Protein AF-X0X398-F1 (afdb_monomer_lite)

Foldseek 3Di:
DDDQAAEEQAPLDALQGQDLVSLQVSQVVQCPDPDHLLRYAYAHALSQQCLNVPPVPDDPSPSCCQAVNNQCPNCVRNVHDQVPHPWRWDDGNQWIWTDDPQAIEIEHHFPLVDEPPRHADDPRDAREGEGAPVSVVVVLCVLVVRVRGAYAYRHAAFAAPFAQQRHQCSCVVVVLPVDDDPVCVVPSSRDHHSHHQYHPPPADPRHCVVLCSLLVVANSHAEYEYERSPDDDVDDDPNGHQWGCGSNYIYGYD

InterPro domains:
  IPR004843 Calcineurin-like, phosphoesterase domain [PF00149] (7-231)
  IPR029052 Metallo-dependent phosphatase-like [G3DSA:3.60.21.10] (1-253)
  IPR029052 Metallo-dependent phosphatase-like [SSF56300] (2-238)

pLDDT: mean 88.03, std 12.14, range [43.81, 98.81]

Radius of gyration: 17.42 Å; chains: 1; bounding box: 42×44×46 Å

Structure (mmCIF, N/CA/C/O backbone):
data_AF-X0X398-F1
#
_entry.id   AF-X0X398-F1
#
loop_
_atom_site.group_PDB
_atom_site.id
_atom_site.type_symbol
_atom_site.label_atom_id
_atom_site.label_alt_id
_atom_site.label_comp_id
_atom_site.label_asym_id
_atom_site.label_entity_id
_atom_site.label_seq_id
_atom_site.pdbx_PDB_ins_code
_atom_site.Cartn_x
_atom_site.Cartn_y
_atom_site.Cartn_z
_atom_site.occupancy
_atom_site.B_iso_or_equiv
_atom_site.auth_seq_id
_atom_site.auth_comp_id
_atom_site.auth_asym_id
_atom_site.auth_atom_id
_atom_site.pdbx_PDB_model_num
ATOM 1 N N . PHE A 1 1 ? 6.862 -23.932 2.756 1.00 78.25 1 PHE A N 1
ATOM 2 C CA . PHE A 1 1 ? 5.447 -23.689 3.099 1.00 78.25 1 PHE A CA 1
ATOM 3 C C . PHE A 1 1 ? 4.615 -23.748 1.827 1.00 78.25 1 PHE A C 1
ATOM 5 O O . PHE A 1 1 ? 5.127 -23.368 0.777 1.00 78.25 1 PHE A O 1
ATOM 12 N N . ASN A 1 2 ? 3.394 -24.278 1.893 1.00 89.88 2 ASN A N 1
ATOM 13 C CA . ASN A 1 2 ? 2.443 -24.167 0.787 1.00 89.88 2 ASN A CA 1
ATOM 14 C C . ASN A 1 2 ? 1.664 -22.858 0.960 1.00 89.88 2 ASN A C 1
ATOM 16 O O . ASN A 1 2 ? 1.262 -22.559 2.082 1.00 89.88 2 ASN A O 1
ATOM 20 N N . TYR A 1 3 ? 1.499 -22.090 -0.111 1.00 94.38 3 TYR A N 1
ATOM 21 C CA . TYR A 1 3 ? 0.764 -20.827 -0.112 1.00 94.38 3 TYR A CA 1
ATOM 22 C C . TYR A 1 3 ? 0.144 -20.582 -1.492 1.00 94.38 3 TYR A C 1
ATOM 24 O O . TYR A 1 3 ? 0.662 -21.075 -2.500 1.00 94.38 3 TYR A O 1
ATOM 32 N N . ASP A 1 4 ? -0.955 -19.828 -1.524 1.00 94.44 4 ASP A N 1
ATOM 33 C CA . ASP A 1 4 ? -1.691 -19.502 -2.754 1.00 94.44 4 ASP A CA 1
ATOM 34 C C . ASP A 1 4 ? -1.302 -18.136 -3.326 1.00 94.44 4 ASP A C 1
ATOM 36 O O . ASP A 1 4 ? -1.294 -17.961 -4.542 1.00 94.44 4 ASP A O 1
ATOM 40 N N . ILE A 1 5 ? -0.944 -17.191 -2.454 1.00 95.94 5 ILE A N 1
ATOM 41 C CA . ILE A 1 5 ? -0.406 -15.869 -2.789 1.00 95.94 5 ILE A CA 1
ATOM 42 C C . ILE A 1 5 ? 0.655 -15.469 -1.759 1.00 95.94 5 ILE A C 1
ATOM 44 O O . ILE A 1 5 ? 0.577 -15.861 -0.594 1.00 95.94 5 ILE A O 1
ATOM 48 N N . GLY A 1 6 ? 1.646 -14.700 -2.194 1.00 95.56 6 GLY A N 1
ATOM 49 C CA . GLY A 1 6 ? 2.592 -13.987 -1.345 1.00 95.56 6 GLY A CA 1
ATOM 50 C C . GLY A 1 6 ? 2.313 -12.489 -1.418 1.00 95.56 6 GLY A C 1
ATOM 51 O O . GLY A 1 6 ? 2.073 -11.958 -2.501 1.00 95.56 6 GLY A O 1
ATOM 52 N N . VAL A 1 7 ? 2.344 -11.809 -0.277 1.00 96.50 7 VAL A N 1
ATOM 53 C CA . VAL A 1 7 ? 2.249 -10.348 -0.199 1.00 96.50 7 VAL A CA 1
ATOM 54 C C . VAL A 1 7 ? 3.565 -9.831 0.353 1.00 96.50 7 VAL A C 1
ATOM 56 O O . VAL A 1 7 ? 4.032 -10.312 1.384 1.00 96.50 7 VAL A O 1
ATOM 59 N N . GLN A 1 8 ? 4.161 -8.875 -0.345 1.00 95.69 8 GLN A N 1
ATOM 60 C CA . GLN A 1 8 ? 5.338 -8.157 0.101 1.00 95.69 8 GLN A CA 1
ATOM 61 C C . GLN A 1 8 ? 4.947 -6.682 0.313 1.00 95.69 8 GLN A C 1
ATOM 63 O O . GLN A 1 8 ? 4.313 -6.072 -0.551 1.00 95.69 8 GLN A O 1
ATOM 68 N N . LEU A 1 9 ? 5.292 -6.142 1.487 1.00 95.69 9 LEU A N 1
ATOM 69 C CA . LEU A 1 9 ? 4.843 -4.842 1.985 1.00 95.69 9 LEU A CA 1
ATOM 70 C C . LEU A 1 9 ? 5.914 -3.739 1.957 1.00 95.69 9 LEU A C 1
ATOM 72 O O . LEU A 1 9 ? 5.991 -2.983 2.911 1.00 95.69 9 LEU A O 1
ATOM 76 N N . GLY A 1 10 ? 6.723 -3.636 0.909 1.00 92.56 10 GLY A N 1
ATOM 77 C CA . GLY A 1 10 ? 7.783 -2.639 0.740 1.00 92.56 10 GLY A CA 1
ATOM 78 C C . GLY A 1 10 ? 9.085 -2.949 1.481 1.00 92.56 10 GLY A C 1
ATOM 79 O O . GLY A 1 10 ? 9.203 -3.968 2.165 1.00 92.56 10 GLY A O 1
ATOM 80 N N . ASP A 1 11 ? 10.061 -2.060 1.315 1.00 90.25 11 ASP A N 1
ATOM 81 C CA . ASP A 1 11 ? 11.434 -2.170 1.818 1.00 90.25 11 ASP A CA 1
ATOM 82 C C . ASP A 1 11 ? 12.118 -3.469 1.361 1.00 90.25 11 ASP A C 1
ATOM 84 O O . ASP A 1 11 ? 12.665 -4.253 2.140 1.00 90.25 11 ASP A O 1
ATOM 88 N N . LEU A 1 12 ? 12.059 -3.712 0.048 1.00 90.00 12 LEU A N 1
ATOM 89 C CA . LEU A 1 12 ? 12.697 -4.856 -0.610 1.00 90.00 12 LEU A CA 1
ATOM 90 C C . LEU A 1 12 ? 14.213 -4.767 -0.547 1.00 90.00 12 LEU A C 1
ATOM 92 O O . LEU A 1 12 ? 14.905 -5.784 -0.437 1.00 90.00 12 LEU A O 1
ATOM 96 N N . LEU A 1 13 ? 14.711 -3.545 -0.693 1.00 85.62 13 LEU A N 1
ATOM 97 C CA . LEU A 1 13 ? 16.118 -3.205 -0.650 1.00 85.62 13 LEU A CA 1
ATOM 98 C C . LEU A 1 13 ? 16.387 -2.297 0.547 1.00 85.62 13 LEU A C 1
ATOM 100 O O . LEU A 1 13 ? 15.491 -1.638 1.064 1.00 85.62 13 LEU A O 1
ATOM 104 N N . ASP A 1 14 ? 17.641 -2.274 0.992 1.00 79.50 14 ASP A N 1
ATOM 105 C CA . ASP A 1 14 ? 18.096 -1.233 1.910 1.00 79.50 14 ASP A CA 1
ATOM 106 C C . ASP A 1 14 ? 18.391 0.044 1.111 1.00 79.50 14 ASP A C 1
ATOM 108 O O . ASP A 1 14 ? 18.791 -0.026 -0.059 1.00 79.50 14 ASP A O 1
ATOM 112 N N . TYR A 1 15 ? 18.229 1.202 1.747 1.00 68.12 15 TYR A N 1
ATOM 113 C CA . TYR A 1 15 ? 18.284 2.513 1.095 1.00 68.12 15 TYR A CA 1
ATOM 114 C C . TYR A 1 15 ? 19.626 2.783 0.399 1.00 68.12 15 TYR A C 1
ATOM 116 O O . TYR A 1 15 ? 19.687 3.624 -0.477 1.00 68.12 15 TYR A O 1
ATOM 124 N N . ASP A 1 16 ? 20.733 2.141 0.784 1.00 68.81 16 ASP A N 1
ATOM 125 C CA . ASP A 1 16 ? 22.060 2.285 0.162 1.00 68.81 16 ASP A CA 1
ATOM 126 C C . ASP A 1 16 ? 22.328 1.263 -0.956 1.00 68.81 16 ASP A C 1
ATOM 128 O O . ASP A 1 16 ? 23.375 1.302 -1.610 1.00 68.81 16 ASP A O 1
ATOM 132 N N . HIS A 1 17 ? 21.368 0.376 -1.221 1.00 73.62 17 HIS A N 1
ATOM 133 C CA . HIS A 1 17 ? 21.500 -0.744 -2.148 1.00 73.62 17 HIS A CA 1
ATOM 134 C C . HIS A 1 17 ? 20.513 -0.702 -3.315 1.00 73.62 17 HIS A C 1
ATOM 136 O O . HIS A 1 17 ? 20.451 -1.667 -4.079 1.00 73.62 17 HIS A O 1
ATOM 142 N N . GLU A 1 18 ? 19.806 0.408 -3.520 1.00 74.44 18 GLU A N 1
ATOM 143 C CA . GLU A 1 18 ? 18.843 0.612 -4.609 1.00 74.44 18 GLU A CA 1
ATOM 144 C C . GLU A 1 18 ? 19.518 0.717 -5.987 1.00 74.44 18 GLU A C 1
ATOM 146 O O . GLU A 1 18 ? 19.633 1.766 -6.618 1.00 74.44 18 GLU A O 1
ATOM 151 N N . THR A 1 19 ? 20.022 -0.416 -6.456 1.00 79.44 19 THR A N 1
ATOM 152 C CA . THR A 1 19 ? 20.714 -0.574 -7.730 1.00 79.44 19 THR A CA 1
ATOM 153 C C . THR A 1 19 ? 19.956 -1.561 -8.600 1.00 79.44 19 THR A C 1
ATOM 155 O O . THR A 1 19 ? 19.323 -2.493 -8.103 1.00 79.44 19 THR A O 1
ATOM 158 N N . ILE A 1 20 ? 20.095 -1.430 -9.921 1.00 83.31 20 ILE A N 1
ATOM 159 C CA . ILE A 1 20 ? 19.541 -2.398 -10.884 1.00 83.31 20 ILE A CA 1
ATOM 160 C C . ILE A 1 20 ? 19.918 -3.837 -10.496 1.00 83.31 20 ILE A C 1
ATOM 162 O O . ILE A 1 20 ? 19.072 -4.728 -10.482 1.00 83.31 20 ILE A O 1
ATOM 166 N N . ALA A 1 21 ? 21.185 -4.059 -10.134 1.00 87.00 21 ALA A N 1
ATOM 167 C CA . ALA A 1 21 ? 21.684 -5.374 -9.753 1.00 87.00 21 ALA A CA 1
ATOM 168 C C . ALA A 1 21 ? 21.026 -5.913 -8.471 1.00 87.00 21 ALA A C 1
ATOM 170 O O . ALA A 1 21 ? 20.818 -7.121 -8.360 1.00 87.00 21 ALA A O 1
ATOM 171 N N . ALA A 1 22 ? 20.701 -5.053 -7.505 1.00 88.62 22 ALA A N 1
ATOM 172 C CA . ALA A 1 22 ? 20.014 -5.458 -6.284 1.00 88.62 22 ALA A CA 1
ATOM 173 C C . ALA A 1 22 ? 18.546 -5.816 -6.548 1.00 88.62 22 ALA A C 1
ATOM 175 O O . ALA A 1 22 ? 18.119 -6.897 -6.146 1.00 88.62 22 ALA A O 1
ATOM 176 N N . PHE A 1 23 ? 17.816 -5.002 -7.320 1.00 87.56 23 PHE A N 1
ATOM 177 C CA . PHE A 1 23 ? 16.450 -5.336 -7.739 1.00 87.56 23 PHE A CA 1
ATOM 178 C C . PHE A 1 23 ? 16.400 -6.661 -8.516 1.00 87.56 23 PHE A C 1
ATOM 180 O O . PHE A 1 23 ? 15.575 -7.529 -8.236 1.00 87.56 23 PHE A O 1
ATOM 187 N N . GLN A 1 24 ? 17.335 -6.880 -9.446 1.00 87.31 24 GLN A N 1
ATOM 188 C CA . GLN A 1 24 ? 17.438 -8.145 -10.181 1.00 87.31 24 GLN A CA 1
ATOM 189 C C . GLN A 1 24 ? 17.746 -9.337 -9.265 1.00 87.31 24 GLN A C 1
ATOM 191 O O . GLN A 1 24 ? 17.189 -10.419 -9.459 1.00 87.31 24 GLN A O 1
ATOM 196 N N . LYS A 1 25 ? 18.610 -9.158 -8.255 1.00 90.88 25 LYS A N 1
ATOM 197 C CA . LYS A 1 25 ? 18.885 -10.192 -7.246 1.00 90.88 25 LYS A CA 1
ATOM 198 C C . LYS A 1 25 ? 17.642 -10.519 -6.426 1.00 90.88 25 LYS A C 1
ATOM 200 O O . LYS A 1 25 ? 17.377 -11.701 -6.226 1.00 90.88 25 LYS A O 1
ATOM 205 N N . TYR A 1 26 ? 16.879 -9.515 -6.003 1.00 91.69 26 TYR A N 1
ATOM 206 C CA . TYR A 1 26 ? 15.611 -9.722 -5.307 1.00 91.69 26 TYR A CA 1
ATOM 207 C C . TYR A 1 26 ? 14.633 -10.545 -6.163 1.00 91.69 26 TYR A C 1
ATOM 209 O O . TYR A 1 26 ? 14.160 -11.598 -5.738 1.00 91.69 26 TYR A O 1
ATOM 217 N N . VAL A 1 27 ? 14.412 -10.157 -7.424 1.00 89.75 27 VAL A N 1
ATOM 218 C CA . VAL A 1 27 ? 13.531 -10.914 -8.336 1.00 89.75 27 VAL A CA 1
ATOM 219 C C . VAL A 1 27 ? 14.039 -12.343 -8.554 1.00 89.75 27 VAL A C 1
ATOM 221 O O . VAL A 1 27 ? 13.249 -13.285 -8.633 1.00 89.75 27 VAL A O 1
ATOM 224 N N . ALA A 1 28 ? 15.358 -12.541 -8.623 1.00 89.06 28 ALA A N 1
ATOM 225 C CA . ALA A 1 28 ? 15.941 -13.875 -8.715 1.00 89.06 28 ALA A CA 1
ATOM 226 C C . ALA A 1 28 ? 15.676 -14.719 -7.455 1.00 89.06 28 ALA A C 1
ATOM 228 O O . ALA A 1 28 ? 15.440 -15.918 -7.588 1.00 89.06 28 ALA A O 1
ATOM 229 N N . GLN A 1 29 ? 15.669 -14.114 -6.261 1.00 90.81 29 GLN A N 1
ATOM 230 C CA . GLN A 1 29 ? 15.329 -14.792 -5.003 1.00 90.81 29 GLN A CA 1
ATOM 231 C C . GLN A 1 29 ? 13.882 -15.293 -4.993 1.00 90.81 29 GLN A C 1
ATOM 233 O O . GLN A 1 29 ? 13.638 -16.406 -4.528 1.00 90.81 29 GLN A O 1
ATOM 238 N N . LEU A 1 30 ? 12.938 -14.547 -5.579 1.00 89.69 30 LEU A N 1
ATOM 239 C CA . LEU A 1 30 ? 11.542 -14.992 -5.688 1.00 89.69 30 LEU A CA 1
ATOM 240 C C . LEU A 1 30 ? 11.400 -16.312 -6.460 1.00 89.69 30 LEU A C 1
ATOM 242 O O . LEU A 1 30 ? 10.541 -17.124 -6.125 1.00 89.69 30 LEU A O 1
ATOM 246 N N . ASN A 1 31 ? 12.278 -16.583 -7.432 1.00 85.56 31 ASN A N 1
ATOM 247 C CA . ASN A 1 31 ? 12.262 -17.843 -8.187 1.00 85.56 31 ASN A CA 1
ATOM 248 C C . ASN A 1 31 ? 12.702 -19.067 -7.361 1.00 85.56 31 ASN A C 1
ATOM 250 O O . ASN A 1 31 ? 12.512 -20.193 -7.815 1.00 85.56 31 ASN A O 1
ATOM 254 N N . TYR A 1 32 ? 13.290 -18.870 -6.176 1.00 89.44 32 TYR A N 1
ATOM 255 C CA . TYR A 1 32 ? 13.601 -19.956 -5.236 1.00 89.44 32 TYR A CA 1
ATOM 256 C C . TYR A 1 32 ? 12.444 -20.268 -4.286 1.00 89.44 32 TYR A C 1
ATOM 258 O O . TYR A 1 32 ? 12.529 -21.211 -3.495 1.00 89.44 32 TYR A O 1
ATOM 266 N N . SER A 1 33 ? 11.366 -19.485 -4.333 1.00 89.38 33 SER A N 1
ATOM 267 C CA . SER A 1 33 ? 10.162 -19.815 -3.593 1.00 89.38 33 SER A CA 1
ATOM 268 C C . SER A 1 33 ? 9.501 -21.081 -4.154 1.00 89.38 33 SER A C 1
ATOM 270 O O . SER A 1 33 ? 9.766 -21.511 -5.275 1.00 89.38 33 SER A O 1
ATOM 272 N N . SER A 1 34 ? 8.616 -21.707 -3.373 1.00 90.88 34 SER A N 1
ATOM 273 C CA . SER A 1 34 ? 7.861 -22.889 -3.824 1.00 90.88 34 SER A CA 1
ATOM 274 C C . SER A 1 34 ? 6.872 -22.585 -4.958 1.00 90.88 34 SER A C 1
ATOM 276 O O . SER A 1 34 ? 6.350 -23.514 -5.577 1.00 90.88 34 SER A O 1
ATOM 278 N N . LYS A 1 35 ? 6.615 -21.301 -5.227 1.00 92.19 35 LYS A N 1
ATOM 279 C CA . LYS A 1 35 ? 5.881 -20.778 -6.381 1.00 92.19 35 LYS A CA 1
ATOM 280 C C . LYS A 1 35 ? 6.762 -19.781 -7.129 1.00 92.19 35 LYS A C 1
ATOM 282 O O . LYS A 1 35 ? 7.749 -19.294 -6.587 1.00 92.19 35 LYS A O 1
ATOM 287 N N . ASP A 1 36 ? 6.391 -19.462 -8.362 1.00 90.88 36 ASP A N 1
ATOM 288 C CA . ASP A 1 36 ? 7.110 -18.461 -9.146 1.00 90.88 36 ASP A CA 1
ATOM 289 C C . ASP A 1 36 ? 6.780 -17.015 -8.711 1.00 90.88 36 ASP A C 1
ATOM 291 O O . ASP A 1 36 ? 5.842 -16.757 -7.953 1.00 90.88 36 ASP A O 1
ATOM 295 N N . LYS A 1 37 ? 7.553 -16.050 -9.220 1.00 93.25 37 LYS A N 1
ATOM 296 C CA . LYS A 1 37 ? 7.429 -14.615 -8.906 1.00 93.25 37 LYS A CA 1
ATOM 297 C C . LYS A 1 37 ? 6.049 -13.986 -9.179 1.00 93.25 37 LYS A C 1
ATOM 299 O O . LYS A 1 37 ? 5.730 -12.976 -8.564 1.00 93.25 37 LYS A O 1
ATOM 304 N N . HIS A 1 38 ? 5.205 -14.559 -10.040 1.00 96.00 38 HIS A N 1
ATOM 305 C CA . HIS A 1 38 ? 3.854 -14.043 -10.315 1.00 96.00 38 HIS A CA 1
ATOM 306 C C . HIS A 1 38 ? 2.876 -14.287 -9.159 1.00 96.00 38 HIS A C 1
ATOM 308 O O . HIS A 1 38 ? 1.830 -13.641 -9.098 1.00 96.00 38 HIS A O 1
ATOM 314 N N . TYR A 1 39 ? 3.216 -15.179 -8.226 1.00 96.06 39 TYR A N 1
ATOM 315 C CA . TYR A 1 39 ? 2.436 -15.419 -7.011 1.00 96.06 39 TYR A CA 1
ATOM 316 C C . TYR A 1 39 ? 2.679 -14.351 -5.937 1.00 96.06 39 TYR A C 1
ATOM 318 O O . TYR A 1 39 ? 1.974 -14.350 -4.933 1.00 96.06 39 TYR A O 1
ATOM 326 N N . TRP A 1 40 ? 3.648 -13.452 -6.140 1.00 96.38 40 TRP A N 1
ATOM 327 C CA . TRP A 1 40 ? 4.002 -12.385 -5.208 1.00 96.38 40 TRP A CA 1
ATOM 328 C C . TRP A 1 40 ? 3.435 -11.037 -5.666 1.00 96.38 40 TRP A C 1
ATOM 330 O O . TRP A 1 40 ? 3.658 -10.596 -6.800 1.00 96.38 40 TRP A O 1
ATOM 340 N N . TYR A 1 41 ? 2.703 -10.375 -4.777 1.00 97.56 41 TYR A N 1
ATOM 341 C CA . TYR A 1 41 ? 2.095 -9.058 -4.963 1.00 97.56 41 TYR A CA 1
ATOM 342 C C . TYR A 1 41 ? 2.801 -8.061 -4.046 1.00 97.56 41 TYR A C 1
ATOM 344 O O . TYR A 1 41 ? 3.048 -8.373 -2.885 1.00 97.56 41 TYR A O 1
ATOM 352 N N . HIS A 1 42 ? 3.147 -6.888 -4.571 1.00 96.25 42 HIS A N 1
ATOM 353 C CA . HIS A 1 42 ? 4.065 -5.949 -3.923 1.00 96.25 42 HIS A CA 1
ATOM 354 C C . HIS A 1 42 ? 3.428 -4.562 -3.776 1.00 96.25 42 HIS A C 1
ATOM 356 O O . HIS A 1 42 ? 2.747 -4.104 -4.700 1.00 96.25 42 HIS A O 1
ATOM 362 N N . VAL A 1 43 ? 3.686 -3.887 -2.659 1.00 94.31 43 VAL A N 1
ATOM 363 C CA . VAL A 1 43 ? 3.662 -2.415 -2.550 1.00 94.31 43 VAL A CA 1
ATOM 364 C C . VAL A 1 43 ? 5.099 -1.918 -2.412 1.00 94.31 43 VAL A C 1
ATOM 366 O O . VAL A 1 43 ? 5.937 -2.642 -1.881 1.00 94.31 43 VAL A O 1
ATOM 369 N N . GLY A 1 44 ? 5.391 -0.721 -2.921 1.00 88.81 44 GLY A N 1
ATOM 370 C CA . GLY A 1 44 ? 6.702 -0.098 -2.715 1.00 88.81 44 GLY A CA 1
ATOM 371 C C . GLY A 1 44 ? 6.805 0.492 -1.310 1.00 88.81 44 GLY A C 1
ATOM 372 O O . GLY A 1 44 ? 5.811 1.019 -0.805 1.00 88.81 44 GLY A O 1
ATOM 373 N N . GLY A 1 45 ? 7.979 0.381 -0.688 1.00 88.00 45 GLY A N 1
ATOM 374 C CA . GLY A 1 45 ? 8.316 1.082 0.551 1.00 88.00 45 GLY A CA 1
ATOM 375 C C . GLY A 1 45 ? 9.297 2.226 0.333 1.00 88.00 45 GLY A C 1
ATOM 376 O O . GLY A 1 45 ? 9.800 2.422 -0.774 1.00 88.00 45 GLY A O 1
ATOM 377 N N . ASN A 1 46 ? 9.601 2.982 1.389 1.00 83.12 46 ASN A N 1
ATOM 378 C CA . ASN A 1 46 ? 10.482 4.151 1.284 1.00 83.12 46 ASN A CA 1
ATOM 379 C C . ASN A 1 46 ? 11.893 3.810 0.781 1.00 83.12 46 ASN A C 1
ATOM 381 O O . ASN A 1 46 ? 12.528 4.670 0.162 1.00 83.12 46 ASN A O 1
ATOM 385 N N . ASN A 1 47 ? 12.375 2.585 1.021 1.00 83.44 47 ASN A N 1
ATOM 386 C CA . ASN A 1 47 ? 13.679 2.115 0.540 1.00 83.44 47 ASN A CA 1
ATOM 387 C C . ASN A 1 47 ? 13.635 1.509 -0.873 1.00 83.44 47 ASN A C 1
ATOM 389 O O . ASN A 1 47 ? 14.630 0.966 -1.344 1.00 83.44 47 ASN A O 1
ATOM 393 N N . ASP A 1 48 ? 12.492 1.570 -1.556 1.00 83.25 48 ASP A N 1
ATOM 394 C CA . ASP A 1 48 ? 12.349 1.057 -2.919 1.00 83.25 48 ASP A CA 1
ATOM 395 C C . ASP A 1 48 ? 12.256 2.179 -3.963 1.00 83.25 48 ASP A C 1
ATOM 397 O O . ASP A 1 48 ? 12.119 1.899 -5.152 1.00 83.25 48 ASP A O 1
ATOM 401 N N . GLU A 1 49 ? 12.303 3.450 -3.543 1.00 74.50 49 GLU A N 1
ATOM 402 C CA . GLU A 1 49 ? 11.890 4.594 -4.368 1.00 74.50 49 GLU A CA 1
ATOM 403 C C . GLU A 1 49 ? 13.037 5.415 -4.996 1.00 74.50 49 GLU A C 1
ATOM 405 O O . GLU A 1 49 ? 12.955 6.633 -5.157 1.00 74.50 49 GLU A O 1
ATOM 410 N N . ASN A 1 50 ? 14.165 4.787 -5.312 1.00 66.94 50 ASN A N 1
ATOM 411 C CA . ASN A 1 50 ? 15.407 5.353 -5.878 1.00 66.94 50 ASN A CA 1
ATOM 412 C C . ASN A 1 50 ? 16.179 6.339 -4.979 1.00 66.94 50 ASN A C 1
ATOM 414 O O . ASN A 1 50 ? 16.516 7.438 -5.422 1.00 66.94 50 ASN A O 1
ATOM 418 N N . SER A 1 51 ? 16.448 6.005 -3.712 1.00 56.28 51 SER A N 1
ATOM 419 C CA . SER A 1 51 ? 17.090 6.895 -2.725 1.00 56.28 51 SER A CA 1
ATOM 420 C C . SER A 1 51 ? 18.586 7.109 -2.943 1.00 56.28 51 SER A C 1
ATOM 422 O O . SER A 1 51 ? 19.067 8.227 -2.745 1.00 56.28 51 SER A O 1
ATOM 424 N N . VAL A 1 52 ? 19.313 6.104 -3.444 1.00 50.25 52 VAL A N 1
ATOM 425 C CA . VAL A 1 52 ? 20.751 6.226 -3.772 1.00 50.25 52 VAL A CA 1
ATOM 426 C C . VAL A 1 52 ? 20.989 7.019 -5.047 1.00 50.25 52 VAL A C 1
ATOM 428 O O . VAL A 1 52 ? 21.967 7.754 -5.159 1.00 50.25 52 VAL A O 1
ATOM 431 N N . LEU A 1 53 ? 20.107 6.858 -6.032 1.00 50.44 53 LEU A N 1
ATOM 432 C CA . LEU A 1 53 ? 20.308 7.352 -7.393 1.00 50.44 53 LEU A CA 1
ATOM 433 C C . LEU A 1 53 ? 19.884 8.812 -7.550 1.00 50.44 53 LEU A C 1
ATOM 435 O O . LEU A 1 53 ? 19.589 9.214 -8.663 1.00 50.44 53 LEU A O 1
ATOM 439 N N . ASN A 1 54 ? 19.846 9.574 -6.450 1.00 49.31 54 ASN A N 1
ATOM 440 C CA . ASN A 1 54 ? 19.372 10.953 -6.310 1.00 49.31 54 ASN A CA 1
ATOM 441 C C . ASN A 1 54 ? 20.170 11.956 -7.175 1.00 49.31 54 ASN A C 1
ATOM 443 O O . ASN A 1 54 ? 20.858 12.849 -6.684 1.00 49.31 54 ASN A O 1
ATOM 447 N N . ASP A 1 55 ? 20.076 11.788 -8.488 1.00 50.34 55 ASP A N 1
ATOM 448 C CA . ASP A 1 55 ? 20.554 12.658 -9.553 1.00 50.34 55 ASP A CA 1
ATOM 449 C C . ASP A 1 55 ? 19.571 13.812 -9.820 1.00 50.34 55 ASP A C 1
ATOM 451 O O . ASP A 1 55 ? 19.830 14.671 -10.662 1.00 50.34 55 ASP A O 1
ATOM 455 N N . GLY A 1 56 ? 18.459 13.854 -9.075 1.00 47.94 56 GLY A N 1
ATOM 456 C CA . GLY A 1 56 ? 17.389 14.835 -9.213 1.00 47.94 56 GLY A CA 1
ATOM 457 C C . GLY A 1 56 ? 16.431 14.561 -10.376 1.00 47.94 56 GLY A C 1
ATOM 458 O O . GLY A 1 56 ? 15.672 15.463 -10.727 1.00 47.94 56 GLY A O 1
ATOM 459 N N . VAL A 1 57 ? 16.463 13.367 -10.989 1.00 43.81 57 VAL A N 1
ATOM 460 C CA . VAL A 1 57 ? 15.759 13.085 -12.257 1.00 43.81 57 VAL A CA 1
ATOM 461 C C . VAL A 1 57 ? 14.627 12.055 -12.124 1.00 43.81 57 VAL A C 1
ATOM 463 O O . VAL A 1 57 ? 13.636 12.163 -12.846 1.00 43.81 57 VAL A O 1
ATOM 466 N N . SER A 1 58 ? 14.699 11.091 -11.200 1.00 50.25 58 SER A N 1
ATOM 467 C CA . SER A 1 58 ? 13.678 10.029 -11.085 1.00 50.25 58 SER A CA 1
ATOM 468 C C . SER A 1 58 ? 12.434 10.464 -10.291 1.00 50.25 58 SER A C 1
ATOM 470 O O . SER A 1 58 ? 12.225 10.032 -9.158 1.00 50.25 58 SER A O 1
ATOM 472 N N . ILE A 1 59 ? 11.570 11.267 -10.907 1.00 57.84 59 ILE A N 1
ATOM 473 C CA . ILE A 1 59 ? 10.152 11.364 -10.518 1.00 57.84 59 ILE A CA 1
ATOM 474 C C . ILE A 1 59 ? 9.460 10.069 -10.993 1.00 57.84 59 ILE A C 1
ATOM 476 O O . ILE A 1 59 ? 9.808 9.589 -12.070 1.00 57.84 59 ILE A O 1
ATOM 480 N N . ASP A 1 60 ? 8.488 9.523 -10.243 1.00 73.44 60 ASP A N 1
ATOM 481 C CA . ASP A 1 60 ? 7.607 8.404 -10.672 1.00 73.44 60 ASP A CA 1
ATOM 482 C C . ASP A 1 60 ? 8.161 6.976 -10.445 1.00 73.44 60 ASP A C 1
ATOM 484 O O . ASP A 1 60 ? 7.774 6.026 -11.132 1.00 73.44 60 ASP A O 1
ATOM 488 N N . ASN A 1 61 ? 9.079 6.830 -9.478 1.00 80.81 61 ASN A N 1
ATOM 489 C CA . ASN A 1 61 ? 9.634 5.559 -8.987 1.00 80.81 61 ASN A CA 1
ATOM 490 C C . ASN A 1 61 ? 10.021 4.540 -10.098 1.00 80.81 61 ASN A C 1
ATOM 492 O O . ASN A 1 61 ? 9.627 3.368 -10.107 1.00 80.81 61 ASN A O 1
ATOM 496 N N . GLU A 1 62 ? 10.789 5.008 -11.087 1.00 81.12 62 GLU A N 1
ATOM 497 C CA . GLU A 1 62 ? 10.988 4.308 -12.361 1.00 81.12 62 GLU A CA 1
ATOM 498 C C . GLU A 1 62 ? 11.649 2.922 -12.225 1.00 81.12 62 GLU A C 1
ATOM 500 O O . GLU A 1 62 ? 11.206 1.966 -12.864 1.00 81.12 62 GLU A O 1
ATOM 505 N N . TYR A 1 63 ? 12.704 2.768 -11.416 1.00 83.69 63 TYR A N 1
ATOM 506 C CA . TYR A 1 63 ? 13.388 1.473 -11.295 1.00 83.69 63 TYR A CA 1
ATOM 507 C C . TYR A 1 63 ? 12.521 0.416 -10.611 1.00 83.69 63 TYR A C 1
ATOM 509 O O . TYR A 1 63 ? 12.455 -0.708 -11.111 1.00 83.69 63 TYR A O 1
ATOM 517 N N . TYR A 1 64 ? 11.818 0.758 -9.527 1.00 88.00 64 TYR A N 1
ATOM 518 C CA . TYR A 1 64 ? 10.870 -0.158 -8.895 1.00 88.00 64 TYR A CA 1
ATOM 519 C C . TYR A 1 64 ? 9.839 -0.652 -9.912 1.00 88.00 64 TYR A C 1
ATOM 521 O O . TYR A 1 64 ? 9.655 -1.857 -10.090 1.00 88.00 64 TYR A O 1
ATOM 529 N N . ARG A 1 65 ? 9.250 0.267 -10.685 1.00 91.00 65 ARG A N 1
ATOM 530 C CA . ARG A 1 65 ? 8.309 -0.085 -11.755 1.00 91.00 65 ARG A CA 1
ATOM 531 C C . ARG A 1 65 ? 8.933 -0.951 -12.841 1.00 91.00 65 ARG A C 1
ATOM 533 O O . ARG A 1 65 ? 8.291 -1.884 -13.296 1.00 91.00 65 ARG A O 1
ATOM 540 N N . LYS A 1 66 ? 10.171 -0.686 -13.256 1.00 90.44 66 LYS A N 1
ATOM 541 C CA . LYS A 1 66 ? 10.830 -1.456 -14.323 1.00 90.44 66 LYS A CA 1
ATOM 542 C C . LYS A 1 66 ? 11.251 -2.857 -13.901 1.00 90.44 66 LYS A C 1
ATOM 544 O O . LYS A 1 66 ? 11.205 -3.770 -14.724 1.00 90.44 66 LYS A O 1
ATOM 549 N N . TYR A 1 67 ? 11.734 -3.017 -12.671 1.00 90.81 67 TYR A N 1
ATOM 550 C CA . TYR A 1 67 ? 12.393 -4.250 -12.239 1.00 90.81 67 TYR A CA 1
ATOM 551 C C . TYR A 1 67 ? 11.529 -5.102 -11.309 1.00 90.81 67 TYR A C 1
ATOM 553 O O . TYR A 1 67 ? 11.505 -6.317 -11.494 1.00 90.81 67 TYR A O 1
ATOM 561 N N . ILE A 1 68 ? 10.808 -4.498 -10.359 1.00 93.06 68 ILE A N 1
ATOM 562 C CA . ILE A 1 68 ? 9.833 -5.210 -9.512 1.00 93.06 68 ILE A CA 1
ATOM 563 C C . ILE A 1 68 ? 8.497 -5.334 -10.228 1.00 93.06 68 ILE A C 1
ATOM 565 O O . ILE A 1 68 ? 7.901 -6.408 -10.229 1.00 93.06 68 ILE A O 1
ATOM 569 N N . ASP A 1 69 ? 8.073 -4.250 -10.879 1.00 94.25 69 ASP A N 1
ATOM 570 C CA . ASP A 1 69 ? 6.964 -4.231 -11.827 1.00 94.25 69 ASP A CA 1
ATOM 571 C C . ASP A 1 69 ? 5.670 -4.870 -11.294 1.00 94.25 69 ASP A C 1
ATOM 573 O O . ASP A 1 69 ? 5.165 -5.852 -11.850 1.00 94.25 69 ASP A O 1
ATOM 577 N N . PRO A 1 70 ? 5.100 -4.341 -10.194 1.00 94.88 70 PRO A N 1
ATOM 578 C CA . PRO A 1 70 ? 3.938 -4.953 -9.552 1.00 94.88 70 PRO A CA 1
ATOM 579 C C . PRO A 1 70 ? 2.743 -5.105 -10.508 1.00 94.88 70 PRO A C 1
ATOM 581 O O . PRO A 1 70 ? 2.001 -6.086 -10.407 1.00 94.88 70 PRO A O 1
ATOM 584 N N . ALA A 1 71 ? 2.596 -4.184 -11.467 1.00 95.19 71 ALA A N 1
ATOM 585 C CA . ALA A 1 71 ? 1.505 -4.171 -12.436 1.00 95.19 71 ALA A CA 1
ATOM 586 C C . ALA A 1 71 ? 1.797 -4.934 -13.746 1.00 95.19 71 ALA A C 1
ATOM 588 O O . ALA A 1 71 ? 0.860 -5.207 -14.496 1.00 95.19 71 ALA A O 1
ATOM 589 N N . GLY A 1 72 ? 3.051 -5.306 -14.027 1.00 95.19 72 GLY A N 1
ATOM 590 C CA . GLY A 1 72 ? 3.437 -5.894 -15.315 1.00 95.19 72 GLY A CA 1
ATOM 591 C C . GLY A 1 72 ? 3.488 -4.877 -16.466 1.00 95.19 72 GLY A C 1
ATOM 592 O O . GLY A 1 72 ? 3.215 -5.230 -17.608 1.00 95.19 72 GLY A O 1
ATOM 593 N N . GLU A 1 73 ? 3.780 -3.607 -16.178 1.00 94.88 73 GLU A N 1
ATOM 594 C CA . GLU A 1 73 ? 3.961 -2.534 -17.165 1.00 94.88 73 GLU A CA 1
ATOM 595 C C . GLU A 1 73 ? 5.243 -2.733 -17.996 1.00 94.88 73 GLU A C 1
ATOM 597 O O . GLU A 1 73 ? 5.293 -2.385 -19.177 1.00 94.88 73 GLU A O 1
ATOM 602 N N . PHE A 1 74 ? 6.270 -3.349 -17.404 1.00 95.19 74 PHE A N 1
ATOM 603 C CA . PHE A 1 74 ? 7.597 -3.537 -17.989 1.00 95.19 74 PHE A CA 1
ATOM 604 C C . PHE A 1 74 ? 7.967 -5.022 -18.114 1.00 95.19 74 PHE A C 1
ATOM 606 O O . PHE A 1 74 ? 9.128 -5.397 -17.930 1.00 95.19 74 PHE A O 1
ATOM 613 N N . THR A 1 75 ? 7.010 -5.875 -18.502 1.00 95.56 75 THR A N 1
ATOM 614 C CA . THR A 1 75 ? 7.174 -7.341 -18.590 1.00 95.56 75 THR A CA 1
ATOM 615 C C . THR A 1 75 ? 8.435 -7.788 -19.335 1.00 95.56 75 THR A C 1
ATOM 617 O O . THR A 1 75 ? 9.047 -8.783 -18.959 1.00 95.56 75 THR A O 1
ATOM 620 N N . ALA A 1 76 ? 8.867 -7.078 -20.382 1.00 95.06 76 ALA A N 1
ATOM 621 C CA . ALA A 1 76 ? 10.081 -7.433 -21.126 1.00 95.06 76 ALA A CA 1
ATOM 622 C C . ALA A 1 76 ? 11.374 -7.316 -20.289 1.00 95.06 76 ALA A C 1
ATOM 624 O O . ALA A 1 76 ? 12.361 -7.982 -20.598 1.00 95.06 76 ALA A O 1
ATOM 625 N N . ILE A 1 77 ? 11.366 -6.480 -19.246 1.00 92.25 77 ILE A N 1
ATOM 626 C CA . ILE A 1 77 ? 12.493 -6.223 -18.341 1.00 92.25 77 ILE A CA 1
ATOM 627 C C . ILE A 1 77 ? 12.340 -7.050 -17.059 1.00 92.25 77 ILE A C 1
ATOM 629 O O . ILE A 1 77 ? 13.238 -7.815 -16.708 1.00 92.25 77 ILE A O 1
ATOM 633 N N . SER A 1 78 ? 11.202 -6.925 -16.372 1.00 92.81 78 SER A N 1
ATOM 634 C CA . SER A 1 78 ? 10.922 -7.591 -15.089 1.00 92.81 78 SER A CA 1
ATOM 635 C C . SER A 1 78 ? 10.640 -9.093 -15.247 1.00 92.81 78 SER A C 1
ATOM 637 O O . SER A 1 78 ? 10.861 -9.917 -14.349 1.00 92.81 78 SER A O 1
ATOM 639 N N . GLY A 1 79 ? 10.109 -9.478 -16.409 1.00 93.44 79 GLY A N 1
ATOM 640 C CA . GLY A 1 79 ? 9.500 -10.779 -16.650 1.00 93.44 79 GLY A CA 1
ATOM 641 C C . GLY A 1 79 ? 8.231 -11.029 -15.831 1.00 93.44 79 GLY A C 1
ATOM 642 O O . GLY A 1 79 ? 7.857 -12.195 -15.718 1.00 93.44 79 GLY A O 1
ATOM 643 N N . ILE A 1 80 ? 7.627 -10.000 -15.224 1.00 94.88 80 ILE A N 1
ATOM 644 C CA . ILE A 1 80 ? 6.319 -10.074 -14.567 1.00 94.88 80 ILE A CA 1
ATOM 645 C C . ILE A 1 80 ? 5.236 -9.882 -15.622 1.00 94.88 80 ILE A C 1
ATOM 647 O O . ILE A 1 80 ? 5.107 -8.823 -16.229 1.00 94.88 80 ILE A O 1
ATOM 651 N N . ASP A 1 81 ? 4.458 -10.932 -15.840 1.00 96.12 81 ASP A N 1
ATOM 652 C CA . ASP A 1 81 ? 3.323 -10.958 -16.753 1.00 96.12 81 ASP A CA 1
ATOM 653 C C . ASP A 1 81 ? 2.032 -11.111 -15.945 1.00 96.12 81 ASP A C 1
ATOM 655 O O . ASP A 1 81 ? 1.772 -12.157 -15.343 1.00 96.12 81 ASP A O 1
ATOM 659 N N . ASN A 1 82 ? 1.207 -10.063 -15.930 1.00 97.50 82 ASN A N 1
ATOM 660 C CA . ASN A 1 82 ? -0.030 -10.048 -15.153 1.00 97.50 82 ASN A CA 1
ATOM 661 C C . ASN A 1 82 ? -0.985 -11.201 -15.529 1.00 97.50 82 ASN A C 1
ATOM 663 O O . ASN A 1 82 ? -1.727 -11.692 -14.682 1.00 97.50 82 ASN A O 1
ATOM 667 N N . THR A 1 83 ? -0.928 -11.693 -16.773 1.00 96.56 83 THR A N 1
ATOM 668 C CA . THR A 1 83 ? -1.777 -12.801 -17.242 1.00 96.56 83 THR A CA 1
ATOM 669 C C . THR A 1 83 ? -1.372 -14.163 -16.675 1.00 96.56 83 THR A C 1
ATOM 671 O O . THR A 1 83 ? -2.159 -15.106 -16.725 1.00 96.56 83 THR A O 1
ATOM 674 N N . LYS A 1 84 ? -0.162 -14.272 -16.110 1.00 96.56 84 LYS A N 1
ATOM 675 C CA . LYS A 1 84 ? 0.360 -15.492 -15.475 1.00 96.56 84 LYS A CA 1
ATOM 676 C C . LYS A 1 84 ? 0.142 -15.529 -13.967 1.00 96.56 84 LYS A C 1
ATOM 678 O O . LYS A 1 84 ? 0.444 -16.543 -13.340 1.00 96.56 84 LYS A O 1
ATOM 683 N N . ARG A 1 85 ? -0.356 -14.442 -13.372 1.00 97.31 85 ARG A N 1
ATOM 684 C CA . ARG A 1 85 ? -0.681 -14.412 -11.944 1.00 97.31 85 ARG A CA 1
ATOM 685 C C . ARG A 1 85 ? -1.841 -15.366 -11.651 1.00 97.31 85 ARG A C 1
ATOM 687 O O . ARG A 1 85 ? -2.762 -15.449 -12.464 1.00 97.31 85 ARG A O 1
ATOM 694 N N . PRO A 1 86 ? -1.855 -16.034 -10.481 1.00 96.81 86 PRO A N 1
ATOM 695 C CA . PRO A 1 86 ? -3.016 -16.822 -10.065 1.00 96.81 86 PRO A CA 1
ATOM 696 C C . PRO A 1 86 ? -4.285 -15.956 -9.997 1.00 96.81 86 PRO A C 1
ATOM 698 O O . PRO A 1 86 ? -5.362 -16.412 -10.372 1.00 96.81 86 PRO A O 1
ATOM 701 N N . TYR A 1 87 ? -4.130 -14.689 -9.598 1.00 98.12 87 TYR A N 1
ATOM 702 C CA . TYR A 1 87 ? -5.174 -13.668 -9.636 1.00 98.12 87 TYR A CA 1
ATOM 703 C C . TYR A 1 87 ? -4.625 -12.412 -10.331 1.00 98.12 87 TYR A C 1
ATOM 705 O O . TYR A 1 87 ? -3.826 -11.686 -9.728 1.00 98.12 87 TYR A O 1
ATOM 713 N N . PRO A 1 88 ? -4.979 -12.161 -11.603 1.00 98.19 88 PRO A N 1
ATOM 714 C CA . PRO A 1 88 ? -4.547 -10.964 -12.316 1.00 98.19 88 PRO A CA 1
ATOM 715 C C . PRO A 1 88 ? -5.005 -9.681 -11.617 1.00 98.19 88 PRO A C 1
ATOM 717 O O . PRO A 1 88 ? -6.120 -9.605 -11.097 1.00 98.19 88 PRO A O 1
ATOM 720 N N . ILE A 1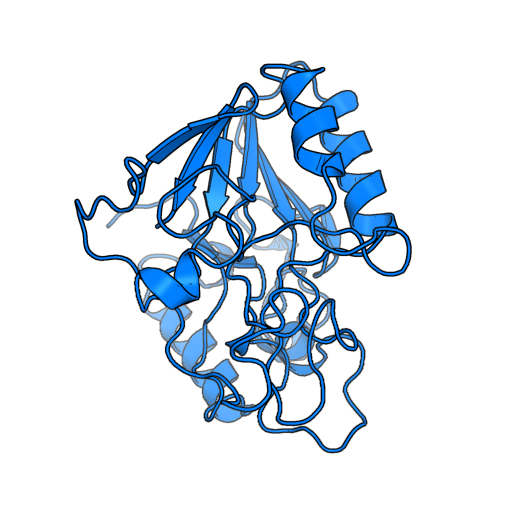 89 ? -4.148 -8.665 -11.629 1.00 98.56 89 ILE A N 1
ATOM 721 C CA . ILE A 1 89 ? -4.428 -7.366 -11.016 1.00 98.56 89 ILE A CA 1
ATOM 722 C C . ILE A 1 89 ? -5.132 -6.421 -11.991 1.00 98.56 89 ILE A C 1
ATOM 724 O O . ILE A 1 89 ? -4.975 -6.528 -13.209 1.00 98.56 89 ILE A O 1
ATOM 728 N N . THR A 1 90 ? -5.864 -5.454 -11.445 1.00 98.62 90 THR A N 1
ATOM 729 C CA . THR A 1 90 ? -6.395 -4.289 -12.162 1.00 98.62 90 THR A CA 1
ATOM 730 C C . THR A 1 90 ? -5.909 -3.014 -11.484 1.00 98.62 90 THR A C 1
ATOM 732 O O . THR A 1 90 ? -6.194 -2.796 -10.306 1.00 98.62 90 THR A O 1
ATOM 735 N N . GLY A 1 91 ? -5.204 -2.157 -12.223 1.00 97.75 91 GLY A N 1
ATOM 736 C CA . GLY A 1 91 ? -4.694 -0.885 -11.715 1.00 97.75 91 GLY A CA 1
ATOM 737 C C . GLY A 1 91 ? -3.312 -0.541 -12.261 1.00 97.75 91 GLY A C 1
ATOM 738 O O . GLY A 1 91 ? -2.949 -0.959 -13.357 1.00 97.75 91 GLY A O 1
ATOM 739 N N . THR A 1 92 ? -2.567 0.236 -11.484 1.00 96.06 92 THR A N 1
ATOM 740 C CA . THR A 1 92 ? -1.201 0.696 -11.760 1.00 96.06 92 THR A CA 1
ATOM 741 C C . THR A 1 92 ? -0.278 0.321 -10.598 1.00 96.06 92 THR A C 1
ATOM 743 O O . THR A 1 92 ? -0.722 -0.257 -9.608 1.00 96.06 92 THR A O 1
ATOM 746 N N . TYR A 1 93 ? 1.010 0.661 -10.682 1.00 93.06 93 TYR A N 1
ATOM 747 C CA . TYR A 1 93 ? 1.949 0.421 -9.582 1.00 93.06 93 TYR A CA 1
ATOM 748 C C . TYR A 1 93 ? 1.606 1.215 -8.303 1.00 93.06 93 TYR A C 1
ATOM 750 O O . TYR A 1 93 ? 1.876 0.740 -7.201 1.00 93.06 93 TYR A O 1
ATOM 758 N N . GLU A 1 94 ? 0.997 2.402 -8.435 1.00 94.00 94 GLU A N 1
ATOM 759 C CA . GLU A 1 94 ? 0.567 3.210 -7.284 1.00 94.00 94 GLU A CA 1
ATOM 760 C C . GLU A 1 94 ? -0.591 2.558 -6.535 1.00 94.00 94 GLU A C 1
ATOM 762 O O . GLU A 1 94 ? -0.725 2.704 -5.322 1.00 94.00 94 GLU A O 1
ATOM 767 N N . ARG A 1 95 ? -1.483 1.909 -7.288 1.00 97.19 95 ARG A N 1
ATOM 768 C CA . ARG A 1 95 ? -2.712 1.336 -6.760 1.00 97.19 95 ARG A CA 1
ATOM 769 C C . ARG A 1 95 ? -3.265 0.260 -7.664 1.00 97.19 95 ARG A C 1
ATOM 771 O O . ARG A 1 95 ? -3.526 0.496 -8.846 1.00 97.19 95 ARG A O 1
ATOM 778 N N . TYR A 1 96 ? -3.531 -0.899 -7.097 1.00 98.62 96 TYR A N 1
ATOM 779 C CA . TYR A 1 96 ? -4.192 -1.970 -7.823 1.00 98.62 96 TYR A CA 1
ATOM 780 C C . TYR A 1 96 ? -4.996 -2.850 -6.886 1.00 98.62 96 TYR A C 1
ATOM 782 O O . TYR A 1 96 ? -4.857 -2.794 -5.664 1.00 98.62 96 TYR A O 1
ATOM 790 N N . TYR A 1 97 ? -5.858 -3.667 -7.475 1.00 98.75 97 TYR A N 1
ATOM 791 C CA . TYR A 1 97 ? -6.562 -4.704 -6.746 1.00 98.75 97 TYR A CA 1
ATOM 792 C C . TYR A 1 97 ? -6.540 -6.030 -7.488 1.00 98.75 97 TYR A C 1
ATOM 794 O O . TYR A 1 97 ? -6.377 -6.073 -8.709 1.00 98.75 97 TYR A O 1
ATOM 802 N N . PHE A 1 98 ? -6.761 -7.101 -6.741 1.00 98.62 98 PHE A N 1
ATOM 803 C CA . PHE A 1 98 ? -7.189 -8.391 -7.267 1.00 98.62 98 PHE A CA 1
ATOM 804 C C . PHE A 1 98 ? -8.168 -9.034 -6.285 1.00 98.62 98 PHE A C 1
ATOM 806 O O . PHE A 1 98 ? -8.234 -8.659 -5.111 1.00 98.62 98 PHE A O 1
ATOM 813 N N . ASP A 1 99 ? -8.933 -10.002 -6.780 1.00 98.44 99 ASP A N 1
ATOM 814 C CA . ASP A 1 99 ? -9.964 -10.678 -6.003 1.00 98.44 99 ASP A CA 1
ATOM 815 C C . ASP A 1 99 ? -9.605 -12.155 -5.796 1.00 98.44 99 ASP A C 1
ATOM 817 O O . ASP A 1 99 ? -9.225 -12.848 -6.740 1.00 98.44 99 ASP A O 1
ATOM 821 N N . VAL A 1 100 ? -9.783 -12.643 -4.567 1.00 97.94 100 VAL A N 1
ATOM 822 C CA . VAL A 1 100 ? -9.697 -14.065 -4.203 1.00 97.94 100 VAL A CA 1
ATOM 823 C C . VAL A 1 100 ? -11.012 -14.458 -3.544 1.00 97.94 100 VAL A C 1
ATOM 825 O O . VAL A 1 100 ? -11.277 -14.111 -2.393 1.00 97.94 100 VAL A O 1
ATOM 828 N N . GLY A 1 101 ? -11.874 -15.156 -4.285 1.00 96.81 101 GLY A N 1
ATOM 829 C CA . GLY A 1 101 ? -13.238 -15.418 -3.825 1.00 96.81 101 GLY A CA 1
ATOM 830 C C . GLY A 1 101 ? -13.988 -14.109 -3.550 1.00 96.81 101 GLY A C 1
ATOM 831 O O . GLY A 1 101 ? -14.143 -13.286 -4.450 1.00 96.81 101 GLY A O 1
ATOM 832 N N . ASN A 1 102 ? -14.448 -13.916 -2.310 1.00 97.69 102 ASN A N 1
ATOM 833 C CA . ASN A 1 102 ? -15.137 -12.699 -1.864 1.00 97.69 102 ASN A CA 1
ATOM 834 C C . ASN A 1 102 ? -14.208 -11.652 -1.213 1.00 97.69 102 ASN A C 1
ATOM 836 O O . ASN A 1 102 ? -14.700 -10.634 -0.725 1.00 97.69 102 ASN A O 1
ATOM 840 N N . ILE A 1 103 ? -12.892 -11.885 -1.194 1.00 98.50 103 ILE A N 1
ATOM 841 C CA . ILE A 1 103 ? -11.907 -10.941 -0.659 1.00 98.50 103 ILE A CA 1
ATOM 842 C C . ILE A 1 103 ? -11.369 -10.088 -1.805 1.00 98.50 103 ILE A C 1
ATOM 844 O O . ILE A 1 103 ? -10.894 -10.626 -2.805 1.00 98.50 103 ILE A O 1
ATOM 848 N N . ARG A 1 104 ? -11.409 -8.764 -1.645 1.00 98.69 104 ARG A N 1
ATOM 849 C CA . ARG A 1 104 ? -10.686 -7.818 -2.493 1.00 98.69 104 ARG A CA 1
ATOM 850 C C . ARG A 1 104 ? -9.443 -7.343 -1.764 1.00 98.69 104 ARG A C 1
ATOM 852 O O . ARG A 1 104 ? -9.535 -6.659 -0.745 1.00 98.69 104 ARG A O 1
ATOM 859 N N . PHE A 1 105 ? -8.288 -7.661 -2.332 1.00 98.81 105 PHE A N 1
ATOM 860 C CA . PHE A 1 105 ? -7.031 -7.095 -1.880 1.00 98.81 105 PHE A CA 1
ATOM 861 C C . PHE A 1 105 ? -6.801 -5.772 -2.596 1.00 98.81 105 PHE A C 1
ATOM 863 O O . PHE A 1 105 ? -6.752 -5.736 -3.823 1.00 98.81 105 PHE A O 1
ATOM 870 N N . LEU A 1 106 ? -6.669 -4.692 -1.836 1.00 98.81 106 LEU A N 1
ATOM 871 C CA . LEU A 1 106 ? -6.259 -3.382 -2.322 1.00 98.81 106 LEU A CA 1
ATOM 872 C C . LEU A 1 106 ? -4.784 -3.197 -1.989 1.00 98.81 106 LEU A C 1
ATOM 874 O O . LEU A 1 106 ? -4.369 -3.477 -0.870 1.00 98.81 106 LEU A O 1
ATOM 878 N N . PHE A 1 107 ? -4.006 -2.727 -2.948 1.00 98.50 107 PHE A N 1
ATOM 879 C CA . PHE A 1 107 ? -2.605 -2.373 -2.774 1.00 98.50 107 PHE A CA 1
ATOM 880 C C . PHE A 1 107 ? -2.489 -0.873 -2.982 1.00 98.50 107 PHE A C 1
ATOM 882 O O . PHE A 1 107 ? -2.952 -0.365 -4.003 1.00 98.50 107 PHE A O 1
ATOM 889 N N . LEU A 1 108 ? -1.926 -0.181 -1.998 1.00 96.81 108 LEU A N 1
ATOM 890 C CA . LEU A 1 108 ? -1.676 1.254 -2.006 1.00 96.81 108 LEU A CA 1
ATOM 891 C C . LEU A 1 108 ? -0.173 1.447 -1.822 1.00 96.81 108 LEU A C 1
ATOM 893 O O . LEU A 1 108 ? 0.355 1.146 -0.755 1.00 96.81 108 LEU A O 1
ATOM 897 N N . SER A 1 109 ? 0.517 1.909 -2.858 1.00 92.38 109 SER A N 1
ATOM 898 C CA . SER A 1 109 ? 1.920 2.290 -2.720 1.00 92.38 109 SER A CA 1
ATOM 899 C C . SER A 1 109 ? 1.981 3.708 -2.163 1.00 92.38 109 SER A C 1
ATOM 901 O O . SER A 1 109 ? 1.377 4.631 -2.726 1.00 92.38 109 SER A O 1
ATOM 903 N N . ASP A 1 110 ? 2.703 3.865 -1.057 1.00 88.62 110 ASP A N 1
ATOM 904 C CA . ASP A 1 110 ? 3.129 5.175 -0.587 1.00 88.62 110 ASP A CA 1
ATOM 905 C C . ASP A 1 110 ? 3.984 5.849 -1.670 1.00 88.62 110 ASP A C 1
ATOM 907 O O . ASP A 1 110 ? 4.558 5.198 -2.540 1.00 88.62 110 ASP A O 1
ATOM 911 N N . ARG A 1 111 ? 4.006 7.175 -1.656 1.00 87.00 111 ARG A N 1
ATOM 912 C CA . ARG A 1 111 ? 4.723 8.009 -2.617 1.00 87.00 111 ARG A CA 1
ATOM 913 C C . ARG A 1 111 ? 5.820 8.781 -1.889 1.00 87.00 111 ARG A C 1
ATOM 915 O O . ARG A 1 111 ? 5.791 10.007 -1.790 1.00 87.00 111 ARG A O 1
ATOM 922 N N . ASN A 1 112 ? 6.772 8.046 -1.332 1.00 81.44 112 ASN A N 1
ATOM 923 C CA . ASN A 1 112 ? 7.952 8.586 -0.663 1.00 81.44 112 ASN A CA 1
ATOM 924 C C . ASN A 1 112 ? 8.922 9.297 -1.637 1.00 81.44 112 ASN A C 1
ATOM 926 O O . ASN A 1 112 ? 9.786 10.052 -1.190 1.00 81.44 112 ASN A O 1
ATOM 930 N N . ASP A 1 113 ? 8.762 9.124 -2.952 1.00 79.38 113 ASP A N 1
ATOM 931 C CA . ASP A 1 113 ? 9.445 9.844 -4.031 1.00 79.38 113 ASP A CA 1
ATOM 932 C C . ASP A 1 113 ? 8.969 11.300 -4.195 1.00 79.38 113 ASP A C 1
ATOM 934 O O . ASP A 1 113 ? 9.618 12.096 -4.876 1.00 79.38 113 ASP A O 1
ATOM 938 N N . LEU A 1 114 ? 7.856 11.672 -3.556 1.00 80.06 114 LEU A N 1
ATOM 939 C CA . LEU A 1 114 ? 7.339 13.041 -3.534 1.00 80.06 114 LEU A CA 1
ATOM 940 C C . LEU A 1 114 ? 8.225 13.985 -2.712 1.00 80.06 114 LEU A C 1
ATOM 942 O O . LEU A 1 114 ? 8.969 13.543 -1.839 1.00 80.06 114 LEU A O 1
ATOM 946 N N . PRO A 1 115 ? 8.135 15.310 -2.934 1.00 76.38 115 PRO A N 1
ATOM 947 C CA . PRO A 1 115 ? 8.863 16.268 -2.118 1.00 76.38 115 PRO A CA 1
ATOM 948 C C . PRO A 1 115 ? 8.348 16.309 -0.673 1.00 76.38 115 PRO A C 1
ATOM 950 O O . PRO A 1 115 ? 7.177 16.054 -0.380 1.00 76.38 115 PRO A O 1
ATOM 953 N N . ALA A 1 116 ? 9.228 16.746 0.221 1.00 74.25 116 ALA A N 1
ATOM 954 C CA . ALA A 1 116 ? 8.910 17.058 1.603 1.00 74.25 116 ALA A CA 1
ATOM 955 C C . ALA A 1 116 ? 7.687 17.986 1.727 1.00 74.25 116 ALA A C 1
ATOM 957 O O . ALA A 1 116 ? 7.535 18.913 0.924 1.00 74.25 116 ALA A O 1
ATOM 958 N N . PRO A 1 117 ? 6.850 17.803 2.763 1.00 73.00 117 PRO A N 1
ATOM 959 C CA . PRO A 1 117 ? 7.014 16.853 3.873 1.00 73.00 117 PRO A CA 1
ATOM 960 C C . PRO A 1 117 ? 6.471 15.437 3.595 1.00 73.00 117 PRO A C 1
ATOM 962 O O . PRO A 1 117 ? 6.573 14.583 4.460 1.00 73.00 117 PRO A O 1
ATOM 965 N N . TYR A 1 118 ? 5.895 15.182 2.418 1.00 77.81 118 TYR A N 1
ATOM 966 C CA . TYR A 1 118 ? 5.182 13.930 2.108 1.00 77.81 118 TYR A CA 1
ATOM 967 C C . TYR A 1 118 ? 6.097 12.756 1.756 1.00 77.81 118 TYR A C 1
ATOM 969 O O . TYR A 1 118 ? 5.687 11.608 1.805 1.00 77.81 118 TYR A O 1
ATOM 977 N N . GLY A 1 119 ? 7.311 13.074 1.335 1.00 75.50 119 GLY A N 1
ATOM 978 C CA . GLY A 1 119 ? 8.360 12.145 0.958 1.00 75.50 119 GLY A CA 1
ATOM 979 C C . GLY A 1 119 ? 9.689 12.879 1.082 1.00 75.50 119 GLY A C 1
ATOM 980 O O . GLY A 1 119 ? 9.851 13.768 1.912 1.00 75.50 119 GLY A O 1
ATOM 981 N N . ARG A 1 120 ? 10.669 12.595 0.241 1.00 70.50 120 ARG A N 1
ATOM 982 C CA . ARG A 1 120 ? 12.031 13.124 0.411 1.00 70.50 120 ARG A CA 1
ATOM 983 C C . ARG A 1 120 ? 12.159 14.644 0.515 1.00 70.50 120 ARG A C 1
ATOM 985 O O . ARG A 1 120 ? 11.597 15.420 -0.253 1.00 70.50 120 ARG A O 1
ATOM 992 N N . GLY A 1 121 ? 13.064 15.079 1.390 1.00 60.72 121 GLY A N 1
ATOM 993 C CA . GLY A 1 121 ? 13.566 16.452 1.395 1.00 60.72 121 GLY A CA 1
ATOM 994 C C . GLY A 1 121 ? 15.047 16.552 1.705 1.00 60.72 121 GLY A C 1
ATOM 995 O O . GLY A 1 121 ? 15.802 15.602 1.506 1.00 60.72 121 GLY A O 1
ATOM 996 N N . GLU A 1 122 ? 15.479 17.735 2.145 1.00 54.22 122 GLU A N 1
ATOM 997 C CA . GLU A 1 122 ? 16.896 18.074 2.296 1.00 54.22 122 GLU A CA 1
ATOM 998 C C . GLU A 1 122 ? 17.619 17.097 3.245 1.00 54.22 122 GLU A C 1
ATOM 1000 O O . GLU A 1 122 ? 17.359 17.060 4.449 1.00 54.22 122 GLU A O 1
ATOM 1005 N N . GLY A 1 123 ? 18.550 16.312 2.695 1.00 53.53 123 GLY A N 1
ATOM 1006 C CA . GLY A 1 123 ? 19.285 15.276 3.426 1.00 53.53 123 GLY A CA 1
ATOM 1007 C C . GLY A 1 123 ? 18.734 13.856 3.269 1.00 53.53 123 GLY A C 1
ATOM 1008 O O . GLY A 1 123 ? 19.320 12.952 3.847 1.00 53.53 123 GLY A O 1
ATOM 1009 N N . GLY A 1 124 ? 17.671 13.653 2.481 1.00 53.47 124 GLY A N 1
ATOM 1010 C CA . GLY A 1 124 ? 17.175 12.334 2.065 1.00 53.47 124 GLY A CA 1
ATOM 1011 C C . GLY A 1 124 ? 16.062 11.728 2.927 1.00 53.47 124 GLY A C 1
ATOM 1012 O O . GLY A 1 124 ? 15.632 10.621 2.635 1.00 53.47 124 GLY A O 1
ATOM 1013 N N . PHE A 1 125 ? 15.573 12.427 3.958 1.00 57.91 125 PHE A N 1
ATOM 1014 C CA . PHE A 1 125 ? 14.766 11.809 5.019 1.00 57.91 125 PHE A CA 1
ATOM 1015 C C . PHE A 1 125 ? 13.479 12.595 5.340 1.00 57.91 125 PHE A C 1
ATOM 1017 O O . PHE A 1 125 ? 13.456 13.351 6.309 1.00 57.91 125 PHE A O 1
ATOM 1024 N N . PHE A 1 126 ? 12.405 12.367 4.573 1.00 60.72 126 PHE A N 1
ATOM 1025 C CA . PHE A 1 126 ? 11.069 12.202 5.169 1.00 60.72 126 PHE A CA 1
ATOM 1026 C C . PHE A 1 126 ? 10.494 10.890 4.639 1.00 60.72 126 PHE A C 1
ATOM 1028 O O . PHE A 1 126 ? 10.380 10.696 3.433 1.00 60.72 126 PHE A O 1
ATOM 1035 N N . VAL A 1 127 ? 10.248 9.961 5.554 1.00 65.06 127 VAL A N 1
ATOM 1036 C CA . VAL A 1 127 ? 9.714 8.615 5.299 1.00 65.06 127 VAL A CA 1
ATOM 1037 C C . VAL A 1 127 ? 8.212 8.610 5.551 1.00 65.06 127 VAL A C 1
ATOM 1039 O O . VAL A 1 127 ? 7.647 7.599 5.921 1.00 65.06 127 VAL A O 1
ATOM 1042 N N . ASP A 1 128 ? 7.565 9.763 5.420 1.00 74.19 128 ASP A N 1
ATOM 1043 C CA . ASP A 1 128 ? 6.152 9.872 5.731 1.00 74.19 128 ASP A CA 1
ATOM 1044 C C . ASP A 1 128 ? 5.346 9.105 4.686 1.00 74.19 128 ASP A C 1
ATOM 1046 O O . ASP A 1 128 ? 5.565 9.236 3.482 1.00 74.19 128 ASP A O 1
ATOM 1050 N N . GLY A 1 129 ? 4.398 8.295 5.146 1.00 79.81 129 GLY A N 1
ATOM 1051 C CA . GLY A 1 129 ? 3.437 7.664 4.261 1.00 79.81 129 GLY A CA 1
ATOM 1052 C C . GLY A 1 129 ? 2.477 8.722 3.722 1.00 79.81 129 GLY A C 1
ATOM 1053 O O . GLY A 1 129 ? 1.701 9.337 4.471 1.00 79.81 129 GLY A O 1
ATOM 1054 N N . ALA A 1 130 ? 2.509 8.928 2.411 1.00 89.94 130 ALA A N 1
ATOM 1055 C CA . ALA A 1 130 ? 1.554 9.754 1.693 1.00 89.94 130 ALA A CA 1
ATOM 1056 C C . ALA A 1 130 ? 1.152 9.074 0.388 1.00 89.94 130 ALA A C 1
ATOM 1058 O O . ALA A 1 130 ? 1.974 8.485 -0.304 1.00 89.94 130 ALA A O 1
ATOM 1059 N N . ILE A 1 131 ? -0.116 9.215 0.012 1.00 93.25 131 ILE A N 1
ATOM 1060 C CA . ILE A 1 131 ? -0.613 8.772 -1.296 1.00 93.25 131 ILE A CA 1
ATOM 1061 C C . ILE A 1 131 ? -1.094 9.967 -2.115 1.00 93.25 131 ILE A C 1
ATOM 1063 O O . ILE A 1 131 ? -1.471 11.005 -1.567 1.00 93.25 131 ILE A O 1
ATOM 1067 N N . THR A 1 132 ? -1.136 9.830 -3.440 1.00 93.62 132 THR A N 1
ATOM 1068 C CA . THR A 1 132 ? -1.702 10.874 -4.305 1.00 93.62 132 THR A CA 1
ATOM 1069 C C . THR A 1 132 ? -3.206 11.052 -4.067 1.00 93.62 132 THR A C 1
ATOM 1071 O O . THR A 1 132 ? -3.905 10.137 -3.617 1.00 93.62 132 THR A O 1
ATOM 1074 N N . LEU A 1 133 ? -3.745 12.227 -4.415 1.00 95.06 133 LEU A N 1
ATOM 1075 C CA . LEU A 1 133 ? -5.191 12.470 -4.373 1.00 95.06 133 LEU A CA 1
ATOM 1076 C C . LEU A 1 133 ? -5.976 11.478 -5.238 1.00 95.06 133 LEU A C 1
ATOM 1078 O O . LEU A 1 133 ? -7.067 11.059 -4.850 1.00 95.06 133 LEU A O 1
ATOM 1082 N N . ASP A 1 134 ? -5.432 11.092 -6.387 1.00 96.94 134 ASP A N 1
ATOM 1083 C CA . ASP A 1 134 ? -6.082 10.128 -7.270 1.00 96.94 134 ASP A CA 1
ATOM 1084 C C . ASP A 1 134 ? -6.072 8.722 -6.669 1.00 96.94 134 ASP A C 1
ATOM 1086 O O . ASP A 1 134 ? -7.084 8.024 -6.756 1.00 96.94 134 ASP A O 1
ATOM 1090 N N . THR A 1 135 ? -4.998 8.337 -5.970 1.00 97.00 135 THR A N 1
ATOM 1091 C CA . THR A 1 135 ? -4.969 7.090 -5.198 1.00 97.00 135 THR A CA 1
ATOM 1092 C C . THR A 1 135 ? -5.962 7.104 -4.047 1.00 97.00 135 THR A C 1
ATOM 1094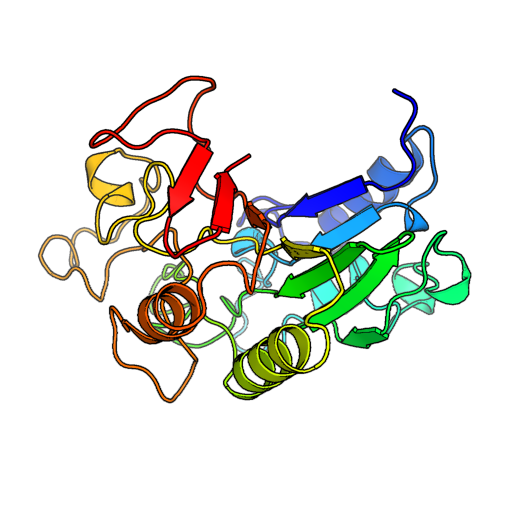 O O . THR A 1 135 ? -6.698 6.133 -3.872 1.00 97.00 135 THR A O 1
ATOM 1097 N N . TYR A 1 136 ? -6.089 8.222 -3.332 1.00 97.88 136 TYR A N 1
ATOM 1098 C CA . TYR A 1 136 ? -7.095 8.362 -2.280 1.00 97.88 136 TYR A CA 1
ATOM 1099 C C . TYR A 1 136 ? -8.529 8.264 -2.825 1.00 97.88 136 TYR A C 1
ATOM 1101 O O . TYR A 1 136 ? -9.346 7.523 -2.283 1.00 97.88 136 TYR A O 1
ATOM 1109 N N . LYS A 1 137 ? -8.852 8.975 -3.913 1.00 98.19 137 LYS A N 1
ATOM 1110 C CA . LYS A 1 137 ? -10.185 8.914 -4.541 1.00 98.19 137 LYS A CA 1
ATOM 1111 C C . LYS A 1 137 ? -10.512 7.507 -5.029 1.00 98.19 137 LYS A C 1
ATOM 1113 O O . LYS A 1 137 ? -11.618 7.030 -4.794 1.00 98.19 137 LYS A O 1
ATOM 1118 N N . TRP A 1 138 ? -9.550 6.848 -5.672 1.00 98.62 138 TRP A N 1
ATOM 1119 C CA . TRP A 1 138 ? -9.693 5.464 -6.106 1.00 98.62 138 TRP A CA 1
ATOM 1120 C C . TRP A 1 138 ? -9.935 4.530 -4.918 1.00 98.62 138 TRP A C 1
ATOM 1122 O O . TRP A 1 138 ? -10.838 3.703 -4.978 1.00 98.62 138 TRP A O 1
ATOM 1132 N N . PHE A 1 139 ? -9.194 4.692 -3.819 1.00 98.56 139 PHE A N 1
ATOM 1133 C CA . PHE A 1 139 ? -9.386 3.902 -2.604 1.00 98.56 139 PHE A CA 1
ATOM 1134 C C . PHE A 1 139 ? -10.800 4.082 -2.038 1.00 98.56 139 PHE A C 1
ATOM 1136 O O . PHE A 1 139 ? -11.503 3.098 -1.819 1.00 98.56 139 PHE A O 1
ATOM 1143 N N . VAL A 1 140 ? -11.251 5.332 -1.885 1.00 98.38 140 VAL A N 1
ATOM 1144 C CA . VAL A 1 140 ? -12.619 5.653 -1.445 1.00 98.38 140 VAL A CA 1
ATOM 1145 C C . VAL A 1 140 ? -13.661 5.011 -2.363 1.00 98.38 140 VAL A C 1
ATOM 1147 O O . VAL A 1 140 ? -14.646 4.443 -1.897 1.00 98.38 140 VAL A O 1
ATOM 1150 N N . GLU A 1 141 ? -13.446 5.057 -3.675 1.00 98.50 141 GLU A N 1
ATOM 1151 C CA . GLU A 1 141 ? -14.324 4.402 -4.638 1.00 98.50 141 GLU A CA 1
ATOM 1152 C C . GLU A 1 141 ? -14.350 2.877 -4.453 1.00 98.50 141 GLU A C 1
ATOM 1154 O O . GLU A 1 141 ? -15.433 2.289 -4.473 1.00 98.50 141 GLU A O 1
ATOM 1159 N N . GLN A 1 142 ? -13.195 2.235 -4.240 1.00 98.56 142 GLN A N 1
ATOM 1160 C CA . GLN A 1 142 ? -13.119 0.787 -4.031 1.00 98.56 142 GLN A CA 1
ATOM 1161 C C . GLN A 1 142 ? -13.882 0.348 -2.782 1.00 98.56 142 GLN A C 1
ATOM 1163 O O . GLN A 1 142 ? -14.642 -0.615 -2.857 1.00 98.56 142 GLN A O 1
ATOM 1168 N N . ILE A 1 143 ? -13.741 1.051 -1.662 1.00 97.75 143 ILE A N 1
ATOM 1169 C CA . ILE A 1 143 ? -14.409 0.654 -0.414 1.00 97.75 143 ILE A CA 1
ATOM 1170 C C . ILE A 1 143 ? -15.921 0.940 -0.457 1.00 97.75 143 ILE A C 1
ATOM 1172 O O . ILE A 1 143 ? -16.711 0.159 0.059 1.00 97.75 143 ILE A O 1
ATOM 1176 N N . ILE A 1 144 ? -16.357 2.009 -1.141 1.00 97.31 144 ILE A N 1
ATOM 1177 C CA . ILE A 1 144 ? -17.787 2.355 -1.255 1.00 97.31 144 ILE A CA 1
ATOM 1178 C C . ILE A 1 144 ? -18.520 1.445 -2.247 1.00 97.31 144 ILE A C 1
ATOM 1180 O O . ILE A 1 144 ? -19.663 1.061 -2.005 1.00 97.31 144 ILE A O 1
ATOM 1184 N N . LYS A 1 145 ? -17.901 1.111 -3.388 1.00 97.19 145 LYS A N 1
ATOM 1185 C CA . LYS A 1 145 ? -18.561 0.332 -4.452 1.00 97.19 145 LYS A CA 1
ATOM 1186 C C . LYS A 1 145 ? -18.599 -1.173 -4.196 1.00 97.19 145 LYS A C 1
ATOM 1188 O O . LYS A 1 145 ? -19.233 -1.880 -4.973 1.00 97.19 145 LYS A O 1
ATOM 1193 N N . ASN A 1 146 ? -17.927 -1.663 -3.157 1.00 97.25 146 ASN A N 1
ATOM 1194 C CA . ASN A 1 146 ? -17.820 -3.093 -2.870 1.00 97.25 146 ASN A CA 1
ATOM 1195 C C . ASN A 1 146 ? -18.233 -3.423 -1.422 1.00 97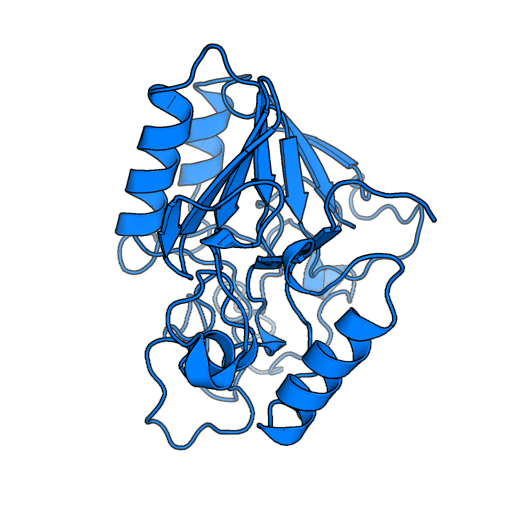.25 146 ASN A C 1
ATOM 1197 O O . ASN A 1 146 ? -17.449 -4.034 -0.699 1.00 97.25 146 ASN A O 1
ATOM 1201 N N . PRO A 1 147 ? -19.444 -3.025 -0.983 1.00 95.06 147 PRO A N 1
ATOM 1202 C CA . PRO A 1 147 ? -19.885 -3.189 0.405 1.00 95.06 147 PRO A CA 1
ATOM 1203 C C . PRO A 1 147 ? -20.138 -4.652 0.808 1.00 95.06 147 PRO A C 1
ATOM 1205 O O . PRO A 1 147 ? -20.339 -4.942 1.981 1.00 95.06 147 PRO A O 1
ATOM 1208 N N . ASP A 1 148 ? -20.194 -5.566 -0.160 1.00 95.88 148 ASP A N 1
ATOM 1209 C CA . ASP A 1 148 ? -20.423 -7.002 0.014 1.00 95.88 148 ASP A CA 1
ATOM 1210 C C . ASP A 1 148 ? -19.125 -7.828 0.041 1.00 95.88 148 ASP A C 1
ATOM 1212 O O . ASP A 1 148 ? -19.169 -9.052 0.190 1.00 95.88 148 ASP A O 1
ATOM 1216 N N . ARG A 1 149 ? -17.966 -7.176 -0.113 1.00 97.88 149 ARG A N 1
ATOM 1217 C CA . ARG A 1 149 ? -16.652 -7.825 -0.126 1.00 97.88 149 ARG A CA 1
ATOM 1218 C C . ARG A 1 149 ? -15.935 -7.657 1.199 1.00 97.88 149 ARG A C 1
ATOM 1220 O O . ARG A 1 149 ? -16.085 -6.641 1.862 1.00 97.88 149 ARG A O 1
ATOM 1227 N N . ILE A 1 150 ? -15.068 -8.622 1.499 1.00 98.50 150 ILE A N 1
ATOM 1228 C CA . ILE A 1 150 ? -14.034 -8.443 2.519 1.00 98.50 150 ILE A CA 1
ATOM 1229 C C . ILE A 1 150 ? -12.930 -7.588 1.897 1.00 98.50 150 ILE A C 1
ATOM 1231 O O . ILE A 1 150 ? -12.335 -7.990 0.894 1.00 98.50 150 ILE A O 1
ATOM 1235 N N . ILE A 1 151 ? -12.648 -6.425 2.469 1.00 98.69 151 ILE A N 1
ATOM 1236 C CA . ILE A 1 151 ? -11.637 -5.493 1.973 1.00 98.69 151 ILE A CA 1
ATOM 1237 C C . ILE A 1 151 ? -10.351 -5.632 2.793 1.00 98.69 151 ILE A C 1
ATOM 1239 O O . ILE A 1 151 ? -10.311 -5.296 3.978 1.00 98.69 151 ILE A O 1
ATOM 1243 N N . ALA A 1 152 ? -9.283 -6.088 2.136 1.00 98.56 152 ALA A N 1
ATOM 1244 C CA . ALA A 1 152 ? -7.939 -6.178 2.701 1.00 98.56 152 ALA A CA 1
ATOM 1245 C C . ALA A 1 152 ? -7.016 -5.146 2.041 1.00 98.56 152 ALA A C 1
ATOM 1247 O O . ALA A 1 152 ? -6.608 -5.312 0.893 1.00 98.56 152 ALA A O 1
ATOM 1248 N N . VAL A 1 153 ? -6.693 -4.072 2.755 1.00 98.56 153 VAL A N 1
ATOM 1249 C CA . VAL A 1 153 ? -5.774 -3.022 2.301 1.00 98.56 153 VAL A CA 1
ATOM 1250 C C . VAL A 1 153 ? -4.345 -3.407 2.656 1.00 98.56 153 VAL A C 1
ATOM 1252 O O . VAL A 1 153 ? -4.070 -3.759 3.795 1.00 98.56 153 VAL A O 1
ATOM 1255 N N . ASN A 1 154 ? -3.442 -3.310 1.690 1.00 98.38 154 ASN A N 1
ATOM 1256 C CA . ASN A 1 154 ? -2.015 -3.562 1.821 1.00 98.38 154 ASN A CA 1
ATOM 1257 C C . ASN A 1 154 ? -1.301 -2.253 1.490 1.00 98.38 154 ASN A C 1
ATOM 1259 O O . ASN A 1 154 ? -1.496 -1.706 0.404 1.00 98.38 154 ASN A O 1
ATOM 1263 N N . CYS A 1 155 ? -0.522 -1.737 2.431 1.00 96.88 155 CYS A N 1
ATOM 1264 C CA . CYS A 1 155 ? 0.212 -0.478 2.310 1.00 96.88 155 CYS A CA 1
ATOM 1265 C C . CYS A 1 155 ? 1.536 -0.640 3.046 1.00 96.88 155 CYS A C 1
ATOM 1267 O O . CYS A 1 155 ? 1.550 -1.310 4.074 1.00 96.88 155 CYS A O 1
ATOM 1269 N N . HIS A 1 156 ? 2.633 -0.063 2.560 1.00 95.38 156 HIS A N 1
ATOM 1270 C CA . HIS A 1 156 ? 3.911 -0.214 3.254 1.00 95.38 156 HIS A CA 1
ATOM 1271 C C . HIS A 1 156 ? 3.845 0.439 4.638 1.00 95.38 156 HIS A C 1
ATOM 1273 O O . HIS A 1 156 ? 4.035 -0.240 5.653 1.00 95.38 156 HIS A O 1
ATOM 1279 N N . HIS A 1 157 ? 3.457 1.716 4.688 1.00 94.25 157 HIS A N 1
ATOM 1280 C CA . HIS A 1 157 ? 3.265 2.404 5.953 1.00 94.25 157 HIS A CA 1
ATOM 1281 C C . HIS A 1 157 ? 1.953 1.986 6.638 1.00 94.25 157 HIS A C 1
ATOM 1283 O O . HIS A 1 157 ? 0.877 1.974 6.021 1.00 94.25 157 HIS A O 1
ATOM 1289 N N . PRO A 1 158 ? 1.986 1.691 7.947 1.00 95.56 158 PRO A N 1
ATOM 1290 C CA . PRO A 1 158 ? 0.778 1.499 8.731 1.00 95.56 158 PRO A CA 1
ATOM 1291 C C . PRO A 1 158 ? -0.011 2.800 8.845 1.00 95.56 158 PRO A C 1
ATOM 1293 O O . PRO A 1 158 ? 0.544 3.898 8.825 1.00 95.56 158 PRO A O 1
ATOM 1296 N N . LEU A 1 159 ? -1.323 2.689 9.033 1.00 95.81 159 LEU A N 1
ATOM 1297 C CA . LEU A 1 159 ? -2.174 3.857 9.228 1.00 95.81 159 LEU A CA 1
ATOM 1298 C C . LEU A 1 159 ? -1.965 4.491 10.616 1.00 95.81 159 LEU A C 1
ATOM 1300 O O . LEU A 1 159 ? -1.824 3.783 11.615 1.00 95.81 159 LEU A O 1
ATOM 1304 N N . LYS A 1 160 ? -1.996 5.825 10.683 1.00 95.12 160 LYS A N 1
ATOM 1305 C CA . LYS A 1 160 ? -1.694 6.586 11.906 1.00 95.12 160 LYS A CA 1
ATOM 1306 C C . LYS A 1 160 ? -2.575 6.211 13.095 1.00 95.12 160 LYS A C 1
ATOM 1308 O O . LYS A 1 160 ? -3.799 6.127 12.971 1.00 95.12 160 LYS A O 1
ATOM 1313 N N . ASP A 1 161 ? -1.948 6.087 14.265 1.00 95.44 161 ASP A N 1
ATOM 1314 C CA . ASP A 1 161 ? -2.576 5.758 15.553 1.00 95.44 161 ASP A CA 1
ATOM 1315 C C . ASP A 1 161 ? -3.340 4.421 15.564 1.00 95.44 161 ASP A C 1
ATOM 1317 O O . ASP A 1 161 ? -4.355 4.283 16.249 1.00 95.44 161 ASP A O 1
ATOM 1321 N N . THR A 1 162 ? -2.863 3.424 14.817 1.00 96.38 162 THR A N 1
ATOM 1322 C CA . THR A 1 162 ? -3.485 2.091 14.780 1.00 96.38 162 THR A CA 1
ATOM 1323 C C . THR A 1 162 ? -2.654 1.058 15.532 1.00 96.38 162 THR A C 1
ATOM 1325 O O . THR A 1 162 ? -3.068 0.591 16.589 1.00 96.38 162 THR A O 1
ATOM 1328 N N . THR A 1 163 ? -1.465 0.730 15.037 1.00 96.06 163 THR A N 1
ATOM 1329 C CA . THR A 1 163 ? -0.568 -0.288 15.603 1.00 96.06 163 THR A CA 1
ATOM 1330 C C . THR A 1 163 ? 0.635 0.344 16.309 1.00 96.06 163 THR A C 1
ATOM 1332 O O . THR A 1 163 ? 0.721 1.565 16.476 1.00 96.06 163 THR A O 1
ATOM 1335 N N . ILE A 1 164 ? 1.547 -0.487 16.807 1.00 94.94 164 ILE A N 1
ATOM 1336 C CA . ILE A 1 164 ? 2.777 -0.064 17.482 1.00 94.94 164 ILE A CA 1
ATOM 1337 C C . ILE A 1 164 ? 3.579 0.955 16.662 1.00 94.94 164 ILE A C 1
ATOM 1339 O O . ILE A 1 164 ? 3.737 0.801 15.455 1.00 94.94 164 ILE A O 1
ATOM 1343 N N . GLY A 1 165 ? 4.065 2.009 17.322 1.00 91.75 165 GLY A N 1
ATOM 1344 C CA . GLY A 1 165 ? 4.939 3.017 16.714 1.00 91.75 165 GLY A CA 1
ATOM 1345 C C . GLY A 1 165 ? 4.262 3.966 15.719 1.00 91.75 165 GLY A C 1
ATOM 1346 O O . GLY A 1 165 ? 4.942 4.812 15.159 1.00 91.75 165 GLY A O 1
ATOM 1347 N N . THR A 1 166 ? 2.949 3.855 15.492 1.00 93.25 166 THR A N 1
ATOM 1348 C CA . THR A 1 166 ? 2.234 4.589 14.423 1.00 93.25 166 THR A CA 1
ATOM 1349 C C . THR A 1 166 ? 1.673 5.949 14.825 1.00 93.25 166 THR A C 1
ATOM 1351 O O . THR A 1 166 ? 0.993 6.591 14.025 1.00 93.25 166 THR A O 1
ATOM 1354 N N . GLY A 1 167 ? 1.854 6.371 16.075 1.00 91.38 167 GLY A N 1
ATOM 1355 C CA . GLY A 1 167 ? 1.491 7.729 16.468 1.00 91.38 167 GLY A CA 1
ATOM 1356 C C . GLY A 1 167 ? 2.512 8.738 15.960 1.00 91.38 167 GLY A C 1
ATOM 1357 O O . GLY A 1 167 ? 3.676 8.395 15.739 1.00 91.38 167 GLY A O 1
ATOM 1358 N N . ILE A 1 168 ? 2.091 9.995 15.811 1.00 87.50 168 ILE A N 1
ATOM 1359 C CA . ILE A 1 168 ? 3.029 11.076 15.490 1.00 87.50 168 ILE A CA 1
ATOM 1360 C C . ILE A 1 168 ? 4.119 11.116 16.566 1.00 87.50 168 ILE A C 1
ATOM 1362 O O . ILE A 1 168 ? 3.823 11.118 17.761 1.00 87.50 168 ILE A O 1
ATOM 1366 N N . ASP A 1 169 ? 5.378 11.131 16.129 1.00 83.44 169 ASP A N 1
ATOM 1367 C CA . ASP A 1 169 ? 6.594 11.063 16.951 1.00 83.44 169 ASP A CA 1
ATOM 1368 C C . ASP A 1 169 ? 6.833 9.762 17.739 1.00 83.44 169 ASP A C 1
ATOM 1370 O O . ASP A 1 169 ? 7.858 9.649 18.422 1.00 83.44 169 ASP A O 1
ATOM 1374 N N . GLU A 1 170 ? 5.958 8.758 17.659 1.00 87.88 170 GLU A N 1
ATOM 1375 C CA . GLU A 1 170 ? 6.177 7.498 18.377 1.00 87.88 170 GLU A CA 1
ATOM 1376 C C . GLU A 1 170 ? 7.382 6.724 17.842 1.00 87.88 170 GLU A C 1
ATOM 1378 O O . GLU A 1 170 ? 8.106 6.125 18.635 1.00 87.88 170 GLU A O 1
ATOM 1383 N N . SER A 1 171 ? 7.663 6.794 16.535 1.00 77.12 171 SER A N 1
ATOM 1384 C CA . SER A 1 171 ? 8.886 6.234 15.935 1.00 77.12 171 SER A CA 1
ATOM 1385 C C . SER A 1 171 ? 10.156 6.751 16.590 1.00 77.12 171 SER A C 1
ATOM 1387 O O . SER A 1 171 ? 11.106 6.002 16.811 1.00 77.12 171 SER A O 1
ATOM 1389 N N . TRP A 1 172 ? 10.181 8.046 16.885 1.00 78.06 172 TRP A N 1
ATOM 1390 C CA . TRP A 1 172 ? 11.338 8.717 17.445 1.00 78.06 172 TRP A CA 1
ATOM 1391 C C . TRP A 1 172 ? 11.502 8.374 18.927 1.00 78.06 172 TRP A C 1
ATOM 1393 O O . TRP A 1 172 ? 12.613 8.106 19.382 1.00 78.06 172 TRP A O 1
ATOM 1403 N N . GLN A 1 173 ? 10.395 8.333 19.675 1.00 82.56 173 GLN A N 1
ATOM 1404 C CA . GLN A 1 173 ? 10.394 7.971 21.095 1.00 82.56 173 GLN A CA 1
ATOM 1405 C C . GLN A 1 173 ? 10.729 6.491 21.319 1.00 82.56 173 GLN A C 1
ATOM 1407 O O . GLN A 1 173 ? 11.510 6.167 22.212 1.00 82.56 173 GLN A O 1
ATOM 1412 N N . GLY A 1 174 ? 10.149 5.613 20.501 1.00 76.81 174 GLY A N 1
ATOM 1413 C CA . GLY A 1 174 ? 10.362 4.167 20.534 1.00 76.81 174 GLY A CA 1
ATOM 1414 C C . GLY A 1 174 ? 11.626 3.706 19.809 1.00 76.81 174 GLY A C 1
ATOM 1415 O O . GLY A 1 174 ? 11.946 2.527 19.852 1.00 76.81 174 GLY A O 1
ATOM 1416 N N . GLN A 1 175 ? 12.365 4.622 19.171 1.00 78.56 175 GLN A N 1
ATOM 1417 C CA . GLN A 1 175 ? 13.568 4.327 18.381 1.00 78.56 175 GLN A CA 1
ATOM 1418 C C . GLN A 1 175 ? 13.334 3.375 17.193 1.00 78.56 175 GLN A C 1
ATOM 1420 O O . GLN A 1 175 ? 14.280 2.763 16.705 1.00 78.56 175 GLN A O 1
ATOM 1425 N N . TYR A 1 176 ? 12.106 3.305 16.675 1.00 80.25 176 TYR A N 1
ATOM 1426 C CA . TYR A 1 176 ? 11.784 2.577 15.443 1.00 80.25 176 TYR A CA 1
ATOM 1427 C C . TYR A 1 176 ? 12.408 3.250 14.215 1.00 80.25 176 TYR A C 1
ATOM 1429 O O . TYR A 1 176 ? 12.839 2.578 13.288 1.00 80.25 176 TYR A O 1
ATOM 1437 N N . MET A 1 177 ? 12.558 4.581 14.255 1.00 75.31 177 MET A N 1
ATOM 1438 C CA . MET A 1 177 ? 13.281 5.353 13.241 1.00 75.31 177 MET A CA 1
ATOM 1439 C C . MET A 1 177 ? 14.389 6.171 13.903 1.00 75.31 177 MET A C 1
ATOM 1441 O O . MET A 1 177 ? 14.158 7.229 14.488 1.00 75.31 177 MET A O 1
ATOM 1445 N N . THR A 1 178 ? 15.622 5.665 13.837 1.00 64.75 178 THR A N 1
ATOM 1446 C CA . THR A 1 178 ? 16.772 6.240 14.563 1.00 64.75 178 THR A CA 1
ATOM 1447 C C . THR A 1 178 ? 17.537 7.305 13.781 1.00 64.75 178 THR A C 1
ATOM 1449 O O . THR A 1 178 ? 18.299 8.077 14.369 1.00 64.75 178 THR A O 1
ATOM 1452 N N . ARG A 1 179 ? 17.333 7.392 12.462 1.00 65.69 179 ARG A N 1
ATOM 1453 C CA . ARG A 1 179 ? 17.972 8.404 11.614 1.00 65.69 179 ARG A CA 1
ATOM 1454 C C . ARG A 1 179 ? 17.145 9.680 11.616 1.00 65.69 179 ARG A C 1
ATOM 1456 O O . ARG A 1 179 ? 16.079 9.730 11.024 1.00 65.69 179 ARG A O 1
ATOM 1463 N N . TYR A 1 180 ? 17.643 10.733 12.251 1.00 64.38 180 TYR A N 1
ATOM 1464 C CA . TYR A 1 180 ? 17.022 12.053 12.175 1.00 64.38 180 TYR A CA 1
ATOM 1465 C C . TYR A 1 180 ? 18.080 13.146 12.131 1.00 64.38 180 TYR A C 1
ATOM 1467 O O . TYR A 1 180 ? 19.176 13.005 12.675 1.00 64.38 180 TYR A O 1
ATOM 1475 N N . ASN A 1 181 ? 17.740 14.270 11.502 1.00 67.06 181 ASN A N 1
ATOM 1476 C CA . ASN A 1 181 ? 18.572 15.458 11.579 1.00 67.06 181 ASN A CA 1
ATOM 1477 C C . ASN A 1 181 ? 18.355 16.127 12.951 1.00 67.06 181 ASN A C 1
ATOM 1479 O O . ASN A 1 181 ? 17.227 16.545 13.232 1.00 67.06 181 ASN A O 1
ATOM 1483 N N . PRO A 1 182 ? 19.393 16.296 13.798 1.00 70.38 182 PRO A N 1
ATOM 1484 C CA . PRO A 1 182 ? 19.243 16.922 15.113 1.00 70.38 182 PRO A CA 1
ATOM 1485 C C . PRO A 1 182 ? 18.618 18.322 15.062 1.00 70.38 182 PRO A C 1
ATOM 1487 O O . PRO A 1 182 ? 17.996 18.745 16.038 1.00 70.38 182 PRO A O 1
ATOM 1490 N N . LYS A 1 183 ? 18.722 19.021 13.919 1.00 74.62 183 LYS A N 1
ATOM 1491 C CA . LYS A 1 183 ? 18.097 20.334 13.698 1.00 74.62 183 LYS A CA 1
ATOM 1492 C C . LYS A 1 183 ? 16.565 20.300 13.799 1.00 74.62 183 LYS A C 1
ATOM 1494 O O . LYS A 1 183 ? 15.967 21.315 14.136 1.00 74.62 183 LYS A O 1
ATOM 1499 N N . TYR A 1 184 ? 15.940 19.144 13.564 1.00 75.31 184 TYR A N 1
ATOM 1500 C CA 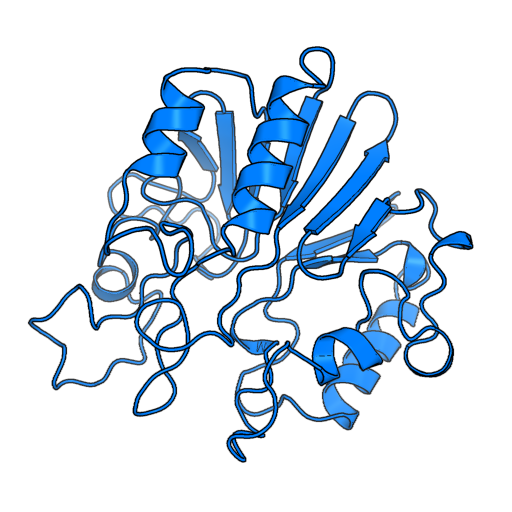. TYR A 1 184 ? 14.486 18.950 13.611 1.00 75.31 184 TYR A CA 1
ATOM 1501 C C . TYR A 1 184 ? 13.990 18.317 14.916 1.00 75.31 184 TYR A C 1
ATOM 1503 O O . TYR A 1 184 ? 12.817 17.977 15.032 1.00 75.31 184 TYR A O 1
ATOM 1511 N N . LYS A 1 185 ? 14.846 18.203 15.943 1.00 74.19 185 LYS A N 1
ATOM 1512 C CA . LYS A 1 185 ? 14.466 17.637 17.251 1.00 74.19 185 LYS A CA 1
ATOM 1513 C C . LYS A 1 185 ? 13.199 18.274 17.847 1.00 74.19 185 LYS A C 1
ATOM 1515 O O . LYS A 1 185 ? 12.428 17.583 18.500 1.00 74.19 185 LYS A O 1
ATOM 1520 N N . ASN A 1 186 ? 12.993 19.572 17.617 1.00 77.44 186 ASN A N 1
ATOM 1521 C CA . ASN A 1 186 ? 11.860 20.336 18.150 1.00 77.44 186 ASN A CA 1
ATOM 1522 C C . ASN A 1 186 ? 10.769 20.620 17.096 1.00 77.44 186 ASN A C 1
ATOM 1524 O O . ASN A 1 186 ? 9.930 21.486 17.322 1.00 77.44 186 ASN A O 1
ATOM 1528 N N . ASP A 1 187 ? 10.798 19.941 15.946 1.00 76.69 187 ASP A N 1
ATOM 1529 C CA . ASP A 1 187 ? 9.896 20.183 14.813 1.00 76.69 187 ASP A CA 1
ATOM 1530 C C . ASP A 1 187 ? 9.294 18.842 14.338 1.00 76.69 187 ASP A C 1
ATOM 1532 O O . ASP A 1 187 ? 9.902 18.165 13.509 1.00 76.69 187 ASP A O 1
ATOM 1536 N N . PRO A 1 188 ? 8.169 18.383 14.933 1.00 74.50 188 PRO A N 1
ATOM 1537 C CA . PRO A 1 188 ? 7.519 17.111 14.586 1.00 74.50 188 PRO A CA 1
ATOM 1538 C C . PRO A 1 188 ? 7.188 16.967 13.098 1.00 74.50 188 PRO A C 1
ATOM 1540 O O . PRO A 1 188 ? 7.403 15.903 12.530 1.00 74.50 188 PRO A O 1
ATOM 1543 N N . GLU A 1 189 ? 6.737 18.049 12.455 1.00 76.75 189 GLU A N 1
ATOM 1544 C CA . GLU A 1 189 ? 6.398 18.051 11.023 1.00 76.75 189 GLU A CA 1
ATOM 1545 C C . GLU A 1 189 ? 7.615 17.775 10.142 1.00 76.75 189 GLU A C 1
ATOM 1547 O O . GLU A 1 189 ? 7.485 17.377 8.988 1.00 76.75 189 GLU A O 1
ATOM 1552 N N . LYS A 1 190 ? 8.811 18.018 10.690 1.00 73.19 190 LYS A N 1
ATOM 1553 C CA . LYS A 1 190 ? 10.079 17.751 10.025 1.00 73.19 190 LYS A CA 1
ATOM 1554 C C . LYS A 1 190 ? 10.805 16.517 10.566 1.00 73.19 190 LYS A C 1
ATOM 1556 O O . LYS A 1 190 ? 11.997 16.335 10.299 1.00 73.19 190 LYS A O 1
ATOM 1561 N N . ARG A 1 191 ? 10.121 15.685 11.349 1.00 75.81 191 ARG A N 1
ATOM 1562 C CA . ARG A 1 191 ? 10.622 14.384 11.800 1.00 75.81 191 ARG A CA 1
ATOM 1563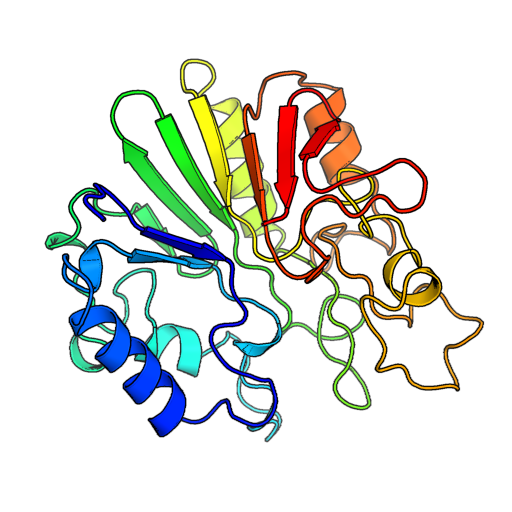 C C . ARG A 1 191 ? 10.004 13.269 10.971 1.00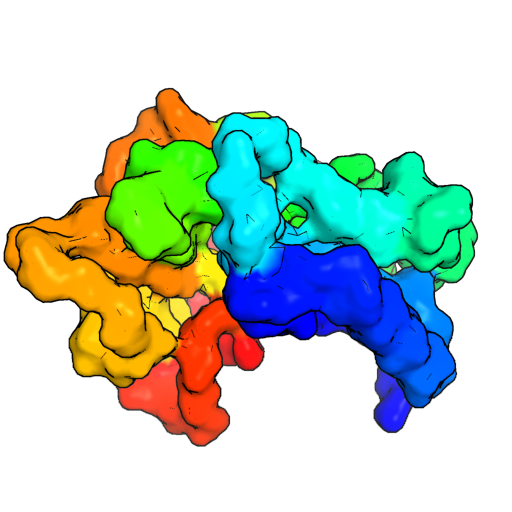 75.81 191 ARG A C 1
ATOM 1565 O O . ARG A 1 191 ? 8.923 13.421 10.424 1.00 75.81 191 ARG A O 1
ATOM 1572 N N . LEU A 1 192 ? 10.729 12.157 10.906 1.00 75.56 192 LEU A N 1
ATOM 1573 C CA . LEU A 1 192 ? 10.311 10.944 10.217 1.00 75.56 192 LEU A CA 1
ATOM 1574 C C . LEU A 1 192 ? 9.077 10.332 10.885 1.00 75.56 192 LEU A C 1
ATOM 1576 O O . LEU A 1 192 ? 9.182 9.847 12.017 1.00 75.56 192 LEU A O 1
ATOM 1580 N N . GLN A 1 193 ? 7.948 10.309 10.184 1.00 83.38 193 GLN A N 1
ATOM 1581 C CA . GLN A 1 193 ? 6.745 9.621 10.633 1.00 83.38 193 GLN A CA 1
ATOM 1582 C C . GLN A 1 193 ? 6.654 8.255 9.950 1.00 83.38 193 GLN A C 1
ATOM 1584 O O . GLN A 1 193 ? 6.710 8.182 8.730 1.00 83.38 193 GLN A O 1
ATOM 1589 N N . PRO A 1 194 ? 6.478 7.157 10.699 1.00 84.19 194 PRO A N 1
ATOM 1590 C CA . PRO A 1 194 ? 6.521 5.808 10.148 1.00 84.19 194 PRO A CA 1
ATOM 1591 C C . PRO A 1 194 ? 5.136 5.373 9.654 1.00 84.19 194 PRO A C 1
ATOM 1593 O O . PRO A 1 194 ? 4.731 4.229 9.851 1.00 84.19 194 PRO A O 1
ATOM 1596 N N . THR A 1 195 ? 4.322 6.308 9.164 1.00 91.38 195 THR A N 1
ATOM 1597 C CA . THR A 1 195 ? 2.881 6.095 9.055 1.00 91.38 195 THR A CA 1
ATOM 1598 C C . THR A 1 195 ? 2.259 6.822 7.876 1.00 91.38 195 THR A C 1
ATOM 1600 O O . THR A 1 195 ? 2.667 7.926 7.525 1.00 91.38 195 THR A O 1
ATOM 1603 N N . LEU A 1 196 ? 1.221 6.210 7.302 1.00 93.50 196 LEU A N 1
ATOM 1604 C CA . LEU A 1 196 ? 0.329 6.845 6.351 1.00 93.50 196 LEU A CA 1
ATOM 1605 C C . LEU A 1 196 ? -0.623 7.781 7.092 1.00 93.50 196 LEU A C 1
ATOM 1607 O O . LEU A 1 196 ? -1.459 7.349 7.896 1.00 93.50 196 LEU A O 1
ATOM 1611 N N . HIS A 1 197 ? -0.538 9.072 6.781 1.00 91.62 197 HIS A N 1
ATOM 1612 C CA . HIS A 1 197 ? -1.409 10.074 7.399 1.00 91.62 197 HIS A CA 1
ATOM 1613 C C . HIS A 1 197 ? -1.872 11.188 6.469 1.00 91.62 197 HIS A C 1
ATOM 1615 O O . HIS A 1 197 ? -2.754 11.947 6.863 1.00 91.62 197 HIS A O 1
ATOM 1621 N N . GLN A 1 198 ? -1.356 11.271 5.239 1.00 91.81 198 GLN A N 1
ATOM 1622 C CA . GLN A 1 198 ? -1.627 12.393 4.341 1.00 91.81 198 GLN A CA 1
ATOM 1623 C C . GLN A 1 198 ? -2.001 11.971 2.922 1.00 91.81 198 GLN A C 1
ATOM 1625 O O . GLN A 1 198 ? -1.653 10.898 2.428 1.00 91.81 198 GLN A O 1
ATOM 1630 N N . VAL A 1 199 ? -2.696 12.886 2.250 1.00 93.50 199 VAL A N 1
ATOM 1631 C CA . VAL A 1 199 ? -2.911 12.871 0.806 1.00 93.50 199 VAL A CA 1
ATOM 1632 C C . VAL A 1 199 ? -2.126 14.025 0.186 1.00 93.50 199 VAL A C 1
ATOM 1634 O O . VAL A 1 199 ? -2.332 15.186 0.551 1.00 93.50 199 VAL A O 1
ATOM 1637 N N . TYR A 1 200 ? -1.233 13.698 -0.745 1.00 89.62 200 TYR A N 1
ATOM 1638 C CA . TYR A 1 200 ? -0.312 14.644 -1.367 1.00 89.62 200 TYR A CA 1
ATOM 1639 C C . TYR A 1 200 ? -1.023 15.852 -1.991 1.00 89.62 200 TYR A C 1
ATOM 1641 O O . TYR A 1 200 ? -2.075 15.715 -2.620 1.00 89.62 200 TYR A O 1
ATOM 1649 N N . ASP A 1 201 ? -0.400 17.020 -1.810 1.00 84.00 201 ASP A N 1
ATOM 1650 C CA . ASP A 1 201 ? -0.773 18.343 -2.338 1.00 84.00 201 ASP A CA 1
ATOM 1651 C C . ASP A 1 201 ? -2.140 18.895 -1.885 1.00 84.00 201 ASP A C 1
ATOM 1653 O O . ASP A 1 201 ? -2.577 19.957 -2.326 1.00 84.00 201 ASP A O 1
ATOM 1657 N N . VAL A 1 202 ? -2.832 18.209 -0.968 1.00 90.69 202 VAL A N 1
ATOM 1658 C CA . VAL A 1 202 ? -4.137 18.665 -0.451 1.00 90.69 202 VAL A CA 1
ATOM 1659 C C . VAL A 1 202 ? -4.241 18.670 1.066 1.00 90.69 202 VAL A C 1
ATOM 1661 O O . VAL A 1 202 ? -4.957 19.501 1.627 1.00 90.69 202 VAL A O 1
ATOM 1664 N N . ASP A 1 203 ? -3.557 17.751 1.738 1.00 90.75 203 ASP A N 1
ATOM 1665 C CA . ASP A 1 203 ? -3.664 17.593 3.178 1.00 90.75 203 ASP A CA 1
ATOM 1666 C C . ASP A 1 203 ? -2.510 18.311 3.889 1.00 90.75 203 ASP A C 1
ATOM 1668 O O . ASP A 1 203 ? -1.354 18.238 3.483 1.00 90.75 203 ASP A O 1
ATOM 1672 N N . LYS A 1 204 ? -2.809 18.969 5.012 1.00 88.44 204 LYS A N 1
ATOM 1673 C CA . LYS A 1 204 ? -1.769 19.440 5.940 1.00 88.44 204 LYS A CA 1
ATOM 1674 C C . LYS A 1 204 ? -1.125 18.254 6.669 1.00 88.44 204 LYS A C 1
ATOM 1676 O O . LYS A 1 204 ? -1.675 17.151 6.642 1.00 88.44 204 LYS A O 1
ATOM 1681 N N . PHE A 1 205 ? 0.017 18.493 7.322 1.00 87.38 205 PHE A N 1
ATOM 1682 C CA . PHE A 1 205 ? 0.628 17.524 8.239 1.00 87.38 205 PHE A CA 1
ATOM 1683 C C . PHE A 1 205 ? -0.393 17.056 9.285 1.00 87.38 205 PHE A C 1
ATOM 1685 O O . PHE A 1 205 ? -1.257 17.835 9.695 1.00 87.38 205 PHE A O 1
ATOM 1692 N N . ASP A 1 206 ? -0.301 15.788 9.689 1.00 88.81 206 ASP A N 1
ATOM 1693 C CA . ASP A 1 206 ? -1.178 15.169 10.685 1.00 88.81 206 ASP A CA 1
ATOM 1694 C C . ASP A 1 206 ? -2.670 15.187 10.289 1.00 88.81 206 ASP A C 1
ATOM 1696 O O . ASP A 1 206 ? -3.574 15.456 11.085 1.00 88.81 206 ASP A O 1
ATOM 1700 N N . SER A 1 207 ? -2.964 14.886 9.022 1.00 91.88 207 SER A N 1
ATOM 1701 C CA . SER A 1 207 ? -4.339 14.923 8.519 1.00 91.88 207 SER A CA 1
ATOM 1702 C C . SER A 1 207 ? -5.233 13.863 9.194 1.00 91.88 207 SER A C 1
ATOM 1704 O O . SER A 1 207 ? -4.840 12.705 9.373 1.00 91.88 207 SER A O 1
ATOM 1706 N N . PRO A 1 208 ? -6.476 14.216 9.587 1.00 93.94 208 PRO A N 1
ATOM 1707 C CA . PRO A 1 208 ? -7.430 13.274 10.170 1.00 93.94 208 PRO A CA 1
ATOM 1708 C C . PRO A 1 208 ? -8.251 12.529 9.105 1.00 93.94 208 PRO A C 1
ATOM 1710 O O . PRO A 1 208 ? -9.205 11.831 9.439 1.00 93.94 208 PRO A O 1
ATOM 1713 N N . LYS A 1 209 ? -7.944 12.700 7.816 1.00 95.12 209 LYS A N 1
ATOM 1714 C CA . LYS A 1 209 ? -8.822 12.316 6.703 1.00 95.12 209 LYS A CA 1
ATOM 1715 C C . LYS A 1 209 ? -9.123 10.820 6.635 1.00 95.12 209 LYS A C 1
ATOM 1717 O O . LYS A 1 209 ? -10.291 10.452 6.527 1.00 95.12 209 LYS A O 1
ATOM 1722 N N . PHE A 1 210 ? -8.110 9.964 6.757 1.00 95.75 210 PHE A N 1
ATOM 1723 C CA . PHE A 1 210 ? -8.306 8.511 6.808 1.00 95.75 210 PHE A CA 1
ATOM 1724 C C . PHE A 1 210 ? -9.081 8.083 8.054 1.00 95.75 210 PHE A C 1
ATOM 1726 O O . PHE A 1 210 ? -10.071 7.365 7.943 1.00 95.75 210 PHE A O 1
ATOM 1733 N N . LYS A 1 211 ? -8.689 8.590 9.231 1.00 95.81 211 LYS A N 1
ATOM 1734 C CA . LYS A 1 211 ? -9.395 8.346 10.495 1.00 95.81 211 LYS A CA 1
ATOM 1735 C C . LYS A 1 211 ? -10.876 8.696 10.389 1.00 95.81 211 LYS A C 1
ATOM 1737 O O . LYS A 1 211 ? -11.714 7.889 10.783 1.00 95.81 211 LYS A O 1
ATOM 1742 N N . ASN A 1 212 ? -11.197 9.874 9.860 1.00 96.25 212 ASN A N 1
ATOM 1743 C CA . ASN A 1 212 ? -12.572 10.337 9.716 1.00 96.25 212 ASN A CA 1
ATOM 1744 C C . ASN A 1 212 ? -13.346 9.447 8.742 1.00 96.25 212 ASN A C 1
ATOM 1746 O O . ASN A 1 212 ? -14.425 8.985 9.095 1.00 96.25 212 ASN A O 1
ATOM 1750 N N . LEU A 1 213 ? -12.773 9.162 7.566 1.00 96.88 213 LEU A N 1
ATOM 1751 C CA . LEU A 1 213 ? -13.386 8.296 6.558 1.00 96.88 213 LEU A CA 1
ATOM 1752 C C . LEU A 1 213 ? -13.749 6.928 7.146 1.00 96.88 213 LEU A C 1
ATOM 1754 O O . LEU A 1 213 ? -14.900 6.514 7.056 1.00 96.88 213 LEU A O 1
ATOM 1758 N N . LEU A 1 214 ? -12.782 6.245 7.760 1.00 96.75 214 LEU A N 1
ATOM 1759 C CA . LEU A 1 214 ? -12.970 4.888 8.270 1.00 96.75 214 LEU A CA 1
ATOM 1760 C C . LEU A 1 214 ? -13.851 4.865 9.529 1.00 96.75 214 LEU A C 1
ATOM 1762 O O . LEU A 1 214 ? -14.792 4.083 9.608 1.00 96.75 214 LEU A O 1
ATOM 1766 N N . SER A 1 215 ? -13.654 5.792 10.475 1.00 95.69 215 SER A N 1
ATOM 1767 C CA . SER A 1 215 ? -14.476 5.833 11.699 1.00 95.69 215 SER A CA 1
ATOM 1768 C C . SER A 1 215 ? -15.942 6.171 11.416 1.00 95.69 215 SER A C 1
ATOM 1770 O O . SER A 1 215 ? -16.825 5.689 12.121 1.00 95.69 215 SER A O 1
ATOM 1772 N N . GLN A 1 216 ? -16.226 6.979 10.388 1.00 95.81 216 GLN A N 1
ATOM 1773 C CA . GLN A 1 216 ? -17.600 7.291 9.972 1.00 95.81 216 GLN A CA 1
ATOM 1774 C C . GLN A 1 216 ? -18.248 6.158 9.166 1.00 95.81 216 GLN A C 1
ATOM 1776 O O . GLN A 1 216 ? -19.468 6.130 9.035 1.00 95.81 216 GLN A O 1
ATOM 1781 N N . ASN A 1 217 ? -17.449 5.220 8.653 1.00 95.50 217 ASN A N 1
ATOM 1782 C CA . ASN A 1 217 ? -17.882 4.081 7.851 1.00 95.50 217 ASN A CA 1
ATOM 1783 C C . ASN A 1 217 ? -17.312 2.791 8.460 1.00 95.50 217 ASN A C 1
ATOM 1785 O O . ASN A 1 217 ? -16.550 2.063 7.829 1.00 95.50 217 ASN A O 1
ATOM 1789 N N . THR A 1 218 ? -17.636 2.543 9.730 1.00 94.12 218 THR A N 1
ATOM 1790 C CA . THR A 1 218 ? -17.125 1.385 10.482 1.00 94.12 218 THR A CA 1
ATOM 1791 C C . THR A 1 218 ? -17.401 0.084 9.722 1.00 94.12 218 THR A C 1
ATOM 1793 O O . THR A 1 218 ? -18.530 -0.148 9.294 1.00 94.12 218 THR A O 1
ATOM 1796 N N . GLY A 1 219 ? -16.380 -0.762 9.572 1.00 93.62 219 GLY A N 1
ATOM 1797 C CA . GLY A 1 219 ? -16.475 -2.035 8.855 1.00 93.62 219 GLY A CA 1
ATOM 1798 C C . GLY A 1 219 ? -16.384 -1.933 7.330 1.00 93.62 219 GLY A C 1
ATOM 1799 O O . GLY A 1 219 ? -16.487 -2.955 6.669 1.00 93.62 219 GLY A O 1
ATOM 1800 N N . ILE A 1 220 ? -16.178 -0.741 6.750 1.00 96.38 220 ILE A N 1
ATOM 1801 C CA . ILE A 1 220 ? -15.994 -0.599 5.291 1.00 96.38 220 ILE A CA 1
ATOM 1802 C C . ILE A 1 220 ? -14.623 -1.111 4.810 1.00 96.38 220 ILE A C 1
ATOM 1804 O O . ILE A 1 220 ? -14.420 -1.353 3.622 1.00 96.38 220 ILE A O 1
ATOM 1808 N N . VAL A 1 221 ? -13.671 -1.238 5.738 1.00 98.00 221 VAL A N 1
ATOM 1809 C CA . VAL A 1 221 ? -12.390 -1.921 5.553 1.00 98.00 221 VAL A CA 1
ATOM 1810 C C . VAL A 1 221 ? -12.253 -2.943 6.669 1.00 98.00 221 VAL A C 1
ATOM 1812 O O . VAL A 1 221 ? -12.203 -2.569 7.840 1.00 98.00 221 VAL A O 1
ATOM 1815 N N . ASP A 1 222 ? -12.175 -4.220 6.310 1.00 98.31 222 ASP A N 1
ATOM 1816 C CA . ASP A 1 222 ? -12.044 -5.304 7.280 1.00 98.31 222 ASP A CA 1
ATOM 1817 C C . ASP A 1 222 ? -10.621 -5.403 7.819 1.00 98.31 222 ASP A C 1
ATOM 1819 O O . ASP A 1 222 ? -10.422 -5.610 9.016 1.00 98.31 222 ASP A O 1
ATOM 1823 N N . MET A 1 223 ? -9.628 -5.271 6.934 1.00 97.81 223 MET A N 1
ATOM 1824 C CA . MET A 1 223 ? -8.222 -5.483 7.261 1.00 97.81 223 MET A CA 1
ATOM 1825 C C . MET A 1 223 ? -7.327 -4.422 6.624 1.00 97.81 223 MET A C 1
ATOM 1827 O O . MET A 1 223 ? -7.449 -4.118 5.441 1.00 97.81 223 MET A O 1
ATOM 1831 N N . TRP A 1 224 ? -6.378 -3.915 7.403 1.00 98.31 224 TRP A N 1
ATOM 1832 C CA . TRP A 1 224 ? -5.255 -3.103 6.953 1.00 98.31 224 TRP A CA 1
ATOM 1833 C C . TRP A 1 224 ? -3.958 -3.808 7.337 1.00 98.31 224 TRP A C 1
ATOM 1835 O O . TRP A 1 224 ? -3.730 -4.090 8.511 1.00 98.31 224 TRP A O 1
ATOM 1845 N N . ILE A 1 225 ? -3.118 -4.102 6.356 1.00 98.12 225 ILE A N 1
ATOM 1846 C CA . ILE A 1 225 ? -1.905 -4.901 6.491 1.00 98.12 225 ILE A CA 1
ATOM 1847 C C . ILE A 1 225 ? -0.731 -4.040 6.028 1.00 98.12 225 ILE A C 1
ATOM 1849 O O . ILE A 1 225 ? -0.747 -3.495 4.924 1.00 98.12 225 ILE A O 1
ATOM 1853 N N . SER A 1 226 ? 0.268 -3.898 6.890 1.00 96.50 226 SER A N 1
ATOM 1854 C CA . SER A 1 226 ? 1.403 -2.993 6.687 1.00 96.50 226 SER A CA 1
ATOM 1855 C C . SER A 1 226 ? 2.684 -3.504 7.327 1.00 96.50 226 SER A C 1
ATOM 1857 O O . SER A 1 226 ? 2.613 -4.431 8.126 1.00 96.50 226 SER A O 1
ATOM 1859 N N . GLY A 1 227 ? 3.822 -2.896 6.991 1.00 93.56 227 GLY A N 1
ATOM 1860 C CA . GLY A 1 227 ? 5.126 -3.197 7.586 1.00 93.56 227 GLY A CA 1
ATOM 1861 C C . GLY A 1 227 ? 5.800 -1.940 8.144 1.00 93.56 227 GLY A C 1
ATOM 1862 O O . GLY A 1 227 ? 5.224 -1.213 8.956 1.00 93.56 227 GLY A O 1
ATOM 1863 N N . HIS A 1 228 ? 7.024 -1.672 7.681 1.00 92.31 228 HIS A N 1
ATOM 1864 C CA . HIS A 1 228 ? 7.818 -0.461 7.938 1.00 92.31 228 HIS A CA 1
ATOM 1865 C C . HIS A 1 228 ? 8.367 -0.281 9.370 1.00 92.31 228 HIS A C 1
ATOM 1867 O O . HIS A 1 228 ? 9.534 0.046 9.548 1.00 92.31 228 HIS A O 1
ATOM 1873 N N . VAL A 1 229 ? 7.575 -0.516 10.423 1.00 91.44 229 VAL A N 1
ATOM 1874 C CA . VAL A 1 229 ? 7.981 -0.153 11.804 1.00 91.44 229 VAL A CA 1
ATOM 1875 C C . VAL A 1 229 ? 9.087 -1.056 12.370 1.00 91.44 229 VAL A C 1
ATOM 1877 O O . VAL A 1 229 ? 9.806 -0.639 13.275 1.00 91.44 229 VAL A O 1
ATOM 1880 N N . HIS A 1 230 ? 9.240 -2.280 11.849 1.00 91.19 230 HIS A N 1
ATOM 1881 C CA . HIS A 1 230 ? 10.301 -3.228 12.234 1.00 91.19 230 HIS A CA 1
ATOM 1882 C C . HIS A 1 230 ? 10.367 -3.497 13.753 1.00 91.19 230 HIS A C 1
ATOM 1884 O O . HIS A 1 230 ? 11.442 -3.625 14.343 1.00 91.19 230 HIS A O 1
ATOM 1890 N N . HIS A 1 231 ? 9.206 -3.578 14.402 1.00 91.25 231 HIS A N 1
ATOM 1891 C CA . HIS A 1 231 ? 9.116 -3.874 15.829 1.00 91.25 231 HIS A CA 1
ATOM 1892 C C . HIS A 1 231 ? 9.484 -5.337 16.133 1.00 91.25 231 HIS A C 1
ATOM 1894 O O . HIS A 1 231 ? 9.404 -6.222 15.277 1.00 91.25 231 HIS A O 1
ATOM 1900 N N . LEU A 1 232 ? 9.831 -5.632 17.386 1.00 91.38 232 LEU A N 1
ATOM 1901 C CA . LEU A 1 232 ? 10.055 -7.010 17.818 1.00 91.38 232 LEU A CA 1
ATOM 1902 C C . LEU A 1 232 ? 8.731 -7.781 17.926 1.00 91.38 232 LEU A C 1
ATOM 1904 O O . LEU A 1 232 ? 7.651 -7.223 18.149 1.00 91.38 232 LEU A O 1
ATOM 1908 N N . VAL A 1 233 ? 8.804 -9.105 17.783 1.00 87.62 233 VAL A N 1
ATOM 1909 C CA . VAL A 1 233 ? 7.640 -9.981 17.970 1.00 87.62 233 VAL A CA 1
ATOM 1910 C C . VAL A 1 233 ? 7.158 -9.866 19.423 1.00 87.62 233 VAL A C 1
ATOM 1912 O O . VAL A 1 233 ? 7.951 -10.014 20.347 1.00 87.62 233 VAL A O 1
ATOM 1915 N N . GLU A 1 234 ? 5.859 -9.611 19.613 1.00 91.94 234 GLU A N 1
ATOM 1916 C CA . GLU A 1 234 ? 5.203 -9.336 20.911 1.00 91.94 234 GLU A CA 1
ATOM 1917 C C . GLU A 1 234 ? 5.588 -8.014 21.599 1.00 91.94 234 GLU A C 1
ATOM 1919 O O . GLU A 1 234 ? 5.202 -7.783 22.747 1.00 91.94 234 GLU A O 1
ATOM 1924 N N . GLU A 1 235 ? 6.307 -7.118 20.919 1.00 94.75 235 GLU A N 1
ATOM 1925 C CA . GLU A 1 235 ? 6.576 -5.787 21.459 1.00 94.75 235 GLU A CA 1
ATOM 1926 C C . GLU A 1 235 ? 5.283 -4.976 21.625 1.00 94.75 235 GLU A C 1
ATOM 1928 O O . GLU A 1 235 ? 4.365 -5.036 20.800 1.00 94.75 235 GLU A O 1
ATOM 1933 N N . ILE A 1 236 ? 5.228 -4.200 22.710 1.00 95.06 236 ILE A N 1
ATOM 1934 C CA . ILE A 1 236 ? 4.168 -3.234 22.987 1.00 95.06 236 ILE A CA 1
ATOM 1935 C C . ILE A 1 236 ? 4.825 -1.899 23.325 1.00 95.06 236 ILE A C 1
ATOM 1937 O O . ILE A 1 236 ? 5.640 -1.821 24.244 1.00 95.06 236 ILE A O 1
ATOM 1941 N N . PHE A 1 237 ? 4.400 -0.837 22.645 1.00 94.56 237 PHE A N 1
ATOM 1942 C CA . PHE A 1 237 ? 4.827 0.532 22.916 1.00 94.56 237 PHE A CA 1
ATOM 1943 C C . PHE A 1 237 ? 3.618 1.464 22.928 1.00 94.56 237 PHE A C 1
ATOM 1945 O O . PHE A 1 237 ? 2.719 1.342 22.097 1.00 94.56 237 PHE A O 1
ATOM 1952 N N . ASN A 1 238 ? 3.550 2.348 23.929 1.00 93.38 238 ASN A N 1
ATOM 1953 C CA . ASN A 1 238 ? 2.388 3.209 24.195 1.00 93.38 238 ASN A CA 1
ATOM 1954 C C . ASN A 1 238 ? 1.038 2.460 24.202 1.00 93.38 238 ASN A C 1
ATOM 1956 O O . ASN A 1 238 ? 0.010 2.979 23.775 1.00 93.38 238 ASN A O 1
ATOM 1960 N N . GLY A 1 239 ? 1.037 1.213 24.687 1.00 94.00 239 GLY A N 1
ATOM 1961 C CA . GLY A 1 239 ? -0.161 0.370 24.747 1.00 94.00 239 GLY A CA 1
ATOM 1962 C C . GLY A 1 239 ? -0.613 -0.213 23.403 1.00 94.00 239 GLY A C 1
ATOM 1963 O O . GLY A 1 239 ? -1.651 -0.870 23.362 1.00 94.00 239 GLY A O 1
ATOM 1964 N N . LYS A 1 240 ? 0.153 -0.016 22.323 1.00 95.25 240 LYS A N 1
ATOM 1965 C CA . LYS A 1 240 ? -0.108 -0.570 20.991 1.00 95.25 240 LYS A CA 1
ATOM 1966 C C . LYS A 1 240 ? 0.902 -1.668 20.665 1.00 95.25 240 LYS A C 1
ATOM 1968 O O . LYS A 1 240 ? 2.089 -1.524 20.944 1.00 95.25 240 LYS A O 1
ATOM 1973 N N . GLY A 1 241 ? 0.420 -2.758 20.075 1.00 95.75 241 GLY A N 1
ATOM 1974 C CA . GLY A 1 241 ? 1.243 -3.861 19.573 1.00 95.75 241 GLY A CA 1
ATOM 1975 C C . GLY A 1 241 ? 1.127 -4.009 18.055 1.00 95.75 241 GLY A C 1
ATOM 1976 O O . GLY A 1 241 ? 0.584 -3.142 17.367 1.00 95.75 241 GLY A O 1
ATOM 1977 N N . LYS A 1 242 ? 1.584 -5.152 17.538 1.00 95.81 242 LYS A N 1
ATOM 1978 C CA . LYS A 1 242 ? 1.510 -5.520 16.110 1.00 95.81 242 LYS A CA 1
ATOM 1979 C C . LYS A 1 242 ? 0.088 -5.608 15.536 1.00 95.81 242 LYS A C 1
ATOM 1981 O O . LYS A 1 242 ? -0.099 -5.602 14.327 1.00 95.81 242 LYS A O 1
ATOM 1986 N N . TYR A 1 243 ? -0.917 -5.721 16.401 1.00 97.00 243 TYR A N 1
ATOM 1987 C CA . TYR A 1 243 ? -2.323 -5.840 16.030 1.00 97.00 243 TYR A CA 1
ATOM 1988 C C . TYR A 1 243 ? -3.176 -4.843 16.813 1.00 97.00 243 TYR A C 1
ATOM 1990 O O . TYR A 1 243 ? -2.967 -4.661 18.015 1.00 97.00 243 TYR A O 1
ATOM 1998 N N . ALA A 1 244 ? -4.169 -4.255 16.146 1.00 96.94 244 ALA A N 1
ATOM 1999 C CA . ALA A 1 244 ? -5.166 -3.402 16.778 1.00 96.94 244 ALA A CA 1
ATOM 2000 C C . ALA A 1 244 ? -6.530 -3.485 16.081 1.00 96.94 244 ALA A C 1
ATOM 2002 O O . ALA A 1 244 ? -6.615 -3.652 14.866 1.00 96.94 244 ALA A O 1
ATOM 2003 N N . CYS A 1 245 ? -7.602 -3.288 16.851 1.00 96.94 245 CYS A N 1
ATOM 2004 C CA . CYS A 1 245 ? -8.898 -2.890 16.304 1.00 96.94 245 CYS A CA 1
ATOM 2005 C C . CYS A 1 245 ? -8.988 -1.366 16.384 1.00 96.94 245 CYS A C 1
ATOM 2007 O O . CYS A 1 245 ? -9.111 -0.814 17.479 1.00 96.94 245 CYS A O 1
ATOM 2009 N N . ALA A 1 246 ? -8.921 -0.689 15.243 1.00 95.75 246 ALA A N 1
ATOM 2010 C CA . ALA A 1 246 ? -8.952 0.766 15.162 1.00 95.75 246 ALA A CA 1
ATOM 2011 C C . ALA A 1 246 ? -9.797 1.198 13.964 1.00 95.75 246 ALA A C 1
ATOM 2013 O O . ALA A 1 246 ? -9.938 0.463 12.995 1.00 95.75 246 ALA A O 1
ATOM 2014 N N . TYR A 1 247 ? -10.427 2.370 14.067 1.00 95.75 247 TYR A N 1
ATOM 2015 C CA . TYR A 1 247 ? -11.238 2.975 12.998 1.00 95.75 247 TYR A CA 1
ATOM 2016 C C . TYR A 1 247 ? -12.273 2.048 12.337 1.00 95.75 247 TYR A C 1
ATOM 2018 O O . TYR A 1 247 ? -12.646 2.247 11.186 1.00 95.75 247 TYR A O 1
ATOM 2026 N N . GLY A 1 248 ? -12.763 1.053 13.080 1.00 93.31 248 GLY A N 1
ATOM 2027 C CA . GLY A 1 248 ? -13.765 0.109 12.602 1.00 93.31 248 GLY A CA 1
ATOM 2028 C C . GLY A 1 248 ? -13.243 -1.062 11.771 1.00 93.31 248 GLY A C 1
ATOM 2029 O O . GLY A 1 248 ? -14.073 -1.742 11.178 1.00 93.31 248 GLY A O 1
ATOM 2030 N N . GLY A 1 249 ? -11.929 -1.309 11.749 1.00 96.38 249 GLY A N 1
ATOM 2031 C CA . GLY A 1 249 ? -11.307 -2.456 11.085 1.00 96.38 249 GLY A CA 1
ATOM 2032 C C . GLY A 1 249 ? -10.168 -3.077 11.899 1.00 96.38 249 GLY A C 1
ATOM 2033 O O . GLY A 1 249 ? -9.799 -2.598 12.979 1.00 96.38 249 GLY A O 1
ATOM 2034 N N . HIS A 1 250 ? -9.616 -4.170 11.378 1.00 98.12 250 HIS A N 1
ATOM 2035 C CA . HIS A 1 250 ? -8.451 -4.848 11.937 1.00 98.12 250 HIS A CA 1
ATOM 2036 C C . HIS A 1 250 ? -7.170 -4.319 11.291 1.00 98.12 250 HIS A C 1
ATOM 2038 O O . HIS A 1 250 ? -7.058 -4.281 10.072 1.00 98.12 250 HIS A O 1
ATOM 2044 N N . HIS A 1 251 ? -6.183 -3.947 12.096 1.00 98.12 251 HIS A N 1
ATOM 2045 C CA . HIS A 1 251 ? -4.894 -3.449 11.626 1.00 98.12 251 HIS A CA 1
ATOM 2046 C C . HIS A 1 251 ? -3.778 -4.399 12.052 1.00 98.12 251 HIS A C 1
ATOM 2048 O O . HIS A 1 251 ? -3.703 -4.777 13.222 1.00 98.12 251 HIS A O 1
ATOM 2054 N N . PHE A 1 252 ? -2.911 -4.754 11.107 1.00 96.94 252 PHE A N 1
ATOM 2055 C CA . PHE A 1 252 ? -1.759 -5.626 11.293 1.00 96.94 252 PHE A CA 1
ATOM 2056 C C . PHE A 1 252 ? -0.499 -4.917 10.810 1.00 96.94 252 PHE A C 1
ATOM 2058 O O . PHE A 1 252 ? -0.437 -4.444 9.676 1.00 96.94 252 PHE A O 1
ATOM 2065 N N . ASN A 1 253 ? 0.502 -4.874 11.677 1.00 94.38 253 ASN A N 1
ATOM 2066 C CA . ASN A 1 253 ? 1.860 -4.490 11.348 1.00 94.38 253 ASN A CA 1
ATOM 2067 C C . ASN A 1 253 ? 2.734 -5.743 11.435 1.00 94.38 253 ASN A C 1
ATOM 2069 O O . ASN A 1 253 ? 2.700 -6.421 12.466 1.00 94.38 253 ASN A O 1
ATOM 2073 N N . VAL A 1 254 ? 3.391 -6.110 10.336 1.00 91.81 254 VAL A N 1
ATOM 2074 C CA . VAL A 1 254 ? 4.128 -7.377 10.203 1.00 91.81 254 VAL A CA 1
ATOM 2075 C C . VAL A 1 254 ? 5.629 -7.185 10.105 1.00 91.81 254 VAL A C 1
ATOM 2077 O O . VAL A 1 254 ? 6.075 -6.164 9.540 1.00 91.81 254 VAL A O 1
#

Secondary structure (DSSP, 8-state):
---S-EEEES--S-TT--SHHHHHHHHHHHTTSSS-GGGEEEE--GGGS-STT-SS---S-HHIIIII-TT-TTHHHH---GGGSSS--EE-SSEEEEEETTEEEEEE---TTSPTTSS--TTS----EEE-HHHHHHHHHHHHH-TTSEEEEEESSPBTTTSTT-STTHHHHTTSS----GGGTT-GGGS---SEEEETTTPPTT--HHHHHHHHTTTS--EEEE--S-PPTT--BTTB-SEEEETTEEEEE-

Organism: NCBI:txid412755

Sequence (254 aa):
FNYDIGVQLGDLLDYDHETIAAFQKYVAQLNYSSKDKHYWYHVGGNNDENSVLNDGVSIDNEYYRKYIDPAGEFTAISGIDNTKRPYPITGTYERYYFDVGNIRFLFLSDRNDLPAPYGRGEGGFFVDGAITLDTYKWFVEQIIKNPDRIIAVNCHHPLKDTTIGTGIDESWQGQYMTRYNPKYKNDPEKRLQPTLHQVYDVDKFDSPKFKNLLSQNTGIVDMWISGHVHHLVEEIFNGKGKYACAYGGHHFNV